Protein AF-A0A913Y4Z5-F1 (afdb_monomer)

Foldseek 3Di:
DDDDDDDDDDDPPPVVVVVVVVVVVVVVVVLVVLCCQFLLVLLVLLLVLLVLLVVLCPDLCVQPPAFCCVLCVPDPDDPPNNPDTLSRLNVVSVVVSCCQPVFDPVPVVCVPPDDPLSVLQQVLLVLLLLLLLLLQLLLVQLQCVVVVHDGDDSVRSVVPDPDDRDRHSSVSLVSLLVSLVSSVVSNPDLVVQAVPFQCVPGDPSFDDDDDPPGTVSSSNVVSVLVSVCSSGPLPPGPDPPTPSSVSSNVSSVVSVSSSSSSNVSSVVVVVVVVVD

Mean predicted aligned error: 12.88 Å

Secondary structure (DSSP, 8-state):
--------S-STTSHHHHHHHHHHHHHHHHHHHHHHHSHHHHHHHHHHHHHHHHHH-S-GGGGTT-BTHHHHTT----HHHHT-BHHHHHHHHHHHHHHHHH-GGGTGGGGGG--HHHHHHHHHHHHHHHHHHHHHHHHHHHHHHHTTPPP--HHHHHHH--------HHHHHHHHHHHHHHHHHH-S-THHHHHH---TTS--S--SS-S---SHHHHHHHHHHHHHHHHS-TTS------HHHHHHHHHHHHHHHHHHHHHHHHHHHHHHHHT-

pLDDT: mean 73.52, std 18.24, range [30.84, 93.81]

Organism: Exaiptasia diaphana (NCBI:txid2652724)

Sequence (276 aa):
MQNLRSLPLSSYFVEKEMCSFLSTNMEHTWDEFYFKRSFLGVIEKYLETVEDMESTILVPSRLMGLEMTELLSKTNGDSYLEGLDMRAFYSYMKAVKTQIALGCSYILENDERNSPFQCKLRESTKQINQIILIAKYITIFAQNIAFQSRTITYKEFENNVRFTQIQTLHGSLKEMLKAVDEMEKAVLFPCLLKDHGTVDDLPKISNSSSPNVDNLHDVFTLLKLLKNEILSSPRDSQIPEDSFHIMLSDLYQALLVYTSLTSNLTKRYKQEVQCV

Structure (mmCIF, N/CA/C/O backbone):
data_AF-A0A913Y4Z5-F1
#
_entry.id   AF-A0A913Y4Z5-F1
#
loop_
_atom_site.group_PDB
_atom_site.id
_atom_site.type_symbol
_atom_site.label_atom_id
_atom_site.label_alt_id
_atom_site.label_comp_id
_atom_site.label_asym_id
_atom_site.label_entity_id
_atom_site.label_seq_id
_atom_site.pdbx_PDB_ins_code
_atom_site.Cartn_x
_atom_site.Cartn_y
_atom_site.Cartn_z
_atom_site.occupancy
_atom_site.B_iso_or_equiv
_atom_site.auth_seq_id
_atom_site.auth_comp_id
_atom_site.auth_asym_id
_atom_site.auth_atom_id
_atom_site.pdbx_PDB_model_num
ATOM 1 N N . MET A 1 1 ? 29.587 -75.744 -4.667 1.00 36.56 1 MET A N 1
ATOM 2 C CA . MET A 1 1 ? 29.742 -75.679 -3.201 1.00 36.56 1 MET A CA 1
ATOM 3 C C . MET A 1 1 ? 29.346 -74.286 -2.732 1.00 36.56 1 MET A C 1
ATOM 5 O O . MET A 1 1 ? 29.878 -73.337 -3.279 1.00 36.56 1 MET A O 1
ATOM 9 N N . GLN A 1 2 ? 28.392 -74.238 -1.790 1.00 36.28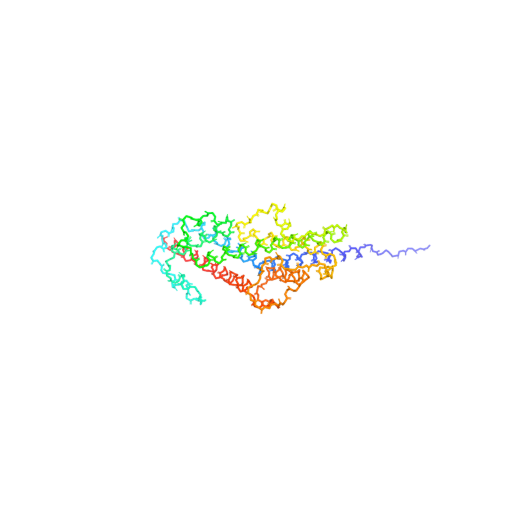 2 GLN A N 1
ATOM 10 C CA . GLN A 1 2 ? 28.149 -73.242 -0.722 1.00 36.28 2 GLN A CA 1
ATOM 11 C C . GLN A 1 2 ? 28.089 -71.746 -1.111 1.00 36.28 2 GLN A C 1
ATOM 13 O O . GLN A 1 2 ? 29.094 -71.151 -1.462 1.00 36.28 2 GLN A O 1
ATOM 18 N N . ASN A 1 3 ? 26.907 -71.135 -1.236 1.00 33.81 3 ASN A N 1
ATOM 19 C CA . ASN A 1 3 ? 25.981 -70.587 -0.218 1.00 33.81 3 ASN A CA 1
ATOM 20 C C . ASN A 1 3 ? 26.448 -69.345 0.577 1.00 33.81 3 ASN A C 1
ATOM 22 O O . ASN A 1 3 ? 27.276 -69.441 1.473 1.00 33.81 3 ASN A O 1
ATOM 26 N N . LEU A 1 4 ? 25.694 -68.262 0.322 1.00 38.84 4 LEU A N 1
ATOM 27 C CA . LEU A 1 4 ? 25.113 -67.281 1.254 1.00 38.84 4 LEU A CA 1
ATOM 28 C C . LEU A 1 4 ? 26.027 -66.249 1.934 1.00 38.84 4 LEU A C 1
ATOM 30 O O . LEU A 1 4 ? 26.720 -66.547 2.900 1.00 38.84 4 LEU A O 1
ATOM 34 N N . ARG A 1 5 ? 25.796 -64.974 1.582 1.00 33.56 5 ARG A N 1
ATOM 35 C CA . ARG A 1 5 ? 25.172 -64.004 2.504 1.00 33.56 5 ARG A CA 1
ATOM 36 C C . ARG A 1 5 ? 24.521 -62.849 1.737 1.00 33.56 5 ARG A C 1
ATOM 38 O O . ARG A 1 5 ? 25.181 -62.036 1.105 1.00 33.56 5 ARG A O 1
ATOM 45 N N . SER A 1 6 ? 23.199 -62.822 1.821 1.00 43.81 6 SER A N 1
ATOM 46 C CA . SER A 1 6 ? 22.306 -61.711 1.512 1.00 43.81 6 SER A CA 1
ATOM 47 C C . SER A 1 6 ? 22.431 -60.599 2.557 1.00 43.81 6 SER A C 1
ATOM 49 O O . SER A 1 6 ? 22.378 -60.886 3.754 1.00 43.81 6 SER A O 1
ATOM 51 N N . LEU A 1 7 ? 22.486 -59.344 2.112 1.00 37.28 7 LEU A N 1
ATOM 52 C CA . LEU A 1 7 ? 22.075 -58.168 2.885 1.00 37.28 7 LEU A CA 1
ATOM 53 C C . LEU A 1 7 ? 21.162 -57.300 1.998 1.00 37.28 7 LEU A C 1
ATOM 55 O O . LEU A 1 7 ? 21.341 -57.300 0.778 1.00 37.28 7 LEU A O 1
ATOM 59 N N . PRO A 1 8 ? 20.142 -56.642 2.573 1.00 34.94 8 PRO A N 1
ATOM 60 C CA . PRO A 1 8 ? 19.002 -56.139 1.820 1.00 34.94 8 PRO A CA 1
ATOM 61 C C . PRO A 1 8 ? 19.279 -54.786 1.152 1.00 34.94 8 PRO A C 1
ATOM 63 O O . PRO A 1 8 ? 19.974 -53.926 1.691 1.00 34.94 8 PRO A O 1
ATOM 66 N N . LEU A 1 9 ? 18.659 -54.606 -0.017 1.00 45.78 9 LEU A N 1
ATOM 67 C CA . LEU A 1 9 ? 18.292 -53.307 -0.581 1.00 45.78 9 LEU A CA 1
ATOM 68 C C . LEU A 1 9 ? 17.556 -52.465 0.474 1.00 45.78 9 LEU A C 1
ATOM 70 O O . LEU A 1 9 ? 16.703 -53.009 1.169 1.00 45.78 9 LEU A O 1
ATOM 74 N N . SER A 1 10 ? 17.830 -51.155 0.497 1.00 37.41 10 SER A N 1
ATOM 75 C CA . SER A 1 10 ? 17.014 -50.066 1.082 1.00 37.41 10 SER A CA 1
ATOM 76 C C . SER A 1 10 ? 17.742 -49.228 2.140 1.00 37.41 10 SER A C 1
ATOM 78 O O . SER A 1 10 ? 17.454 -49.309 3.330 1.00 37.41 10 SER A O 1
ATOM 80 N N . SER A 1 11 ? 18.643 -48.352 1.696 1.00 32.97 11 SER A N 1
ATOM 81 C CA . SER A 1 11 ? 19.017 -47.158 2.480 1.00 32.97 11 SER A CA 1
ATOM 82 C C . SER A 1 11 ? 19.514 -45.978 1.637 1.00 32.97 11 SER A C 1
ATOM 84 O O . SER A 1 11 ? 19.554 -44.861 2.131 1.00 32.97 11 SER A O 1
ATOM 86 N N . TYR A 1 12 ? 19.798 -46.168 0.344 1.00 32.41 12 TYR A N 1
ATOM 87 C CA . TYR A 1 12 ? 20.347 -45.111 -0.520 1.00 32.41 12 TYR A CA 1
ATOM 88 C C . TYR A 1 12 ? 19.318 -44.248 -1.274 1.00 32.41 12 TYR A C 1
ATOM 90 O O . TYR A 1 12 ? 19.705 -43.415 -2.089 1.00 32.41 12 TYR A O 1
ATOM 98 N N . PHE A 1 13 ? 18.018 -44.411 -1.009 1.00 34.66 13 PHE A N 1
ATOM 99 C CA . PHE A 1 13 ? 16.952 -43.653 -1.687 1.00 34.66 13 PHE A CA 1
ATOM 100 C C . PHE A 1 13 ? 16.029 -42.859 -0.749 1.00 34.66 13 PHE A C 1
ATOM 102 O O . PHE A 1 13 ? 14.991 -42.389 -1.194 1.00 34.66 13 PHE A O 1
ATOM 109 N N . VAL A 1 14 ? 16.402 -42.664 0.522 1.00 38.00 14 VAL A N 1
ATOM 110 C CA . VAL A 1 14 ? 15.573 -41.900 1.484 1.00 38.00 14 VAL A CA 1
ATOM 111 C C . VAL A 1 14 ? 16.153 -40.514 1.814 1.00 38.00 14 VAL A C 1
ATOM 113 O O . VAL A 1 14 ? 15.417 -39.616 2.202 1.00 38.00 14 VAL A O 1
ATOM 116 N N . GLU A 1 15 ? 17.441 -40.254 1.569 1.00 34.72 15 GLU A N 1
ATOM 117 C CA . GLU A 1 15 ? 18.036 -38.946 1.909 1.00 34.72 15 GLU A CA 1
ATOM 118 C C . GLU A 1 15 ? 17.752 -37.827 0.895 1.00 34.72 15 GLU A C 1
ATOM 120 O O . GLU A 1 15 ? 17.878 -36.650 1.228 1.00 34.72 15 GLU A O 1
ATOM 125 N N . LYS A 1 16 ? 17.319 -38.149 -0.332 1.00 34.34 16 LYS A N 1
ATOM 126 C CA . LYS A 1 16 ? 17.077 -37.122 -1.361 1.00 34.34 16 LYS A CA 1
ATOM 127 C C . LYS A 1 16 ? 15.707 -36.445 -1.263 1.00 34.34 16 LYS A C 1
ATOM 129 O O . LYS A 1 16 ? 15.576 -35.325 -1.742 1.00 34.34 16 LYS A O 1
ATOM 134 N N . GLU A 1 17 ? 14.728 -37.073 -0.609 1.00 36.19 17 GLU A N 1
ATOM 135 C CA . GLU A 1 17 ? 13.398 -36.479 -0.380 1.00 36.19 17 GLU A CA 1
ATOM 136 C C . GLU A 1 17 ? 13.304 -35.701 0.945 1.00 36.19 17 GLU A C 1
ATOM 138 O O . GLU A 1 17 ? 12.494 -34.782 1.059 1.00 36.19 17 GLU A O 1
ATOM 143 N N . MET A 1 18 ? 14.168 -35.980 1.931 1.00 30.84 18 MET A N 1
ATOM 144 C CA . MET A 1 18 ? 14.179 -35.222 3.194 1.00 30.84 18 MET A CA 1
ATOM 145 C C . MET A 1 18 ? 14.778 -33.815 3.050 1.00 30.84 18 MET A C 1
ATOM 147 O O . MET A 1 18 ? 14.290 -32.883 3.689 1.00 30.84 18 MET A O 1
ATOM 151 N N . CYS A 1 19 ? 15.779 -33.617 2.184 1.00 31.91 19 CYS A N 1
ATOM 152 C CA . CYS A 1 19 ? 16.359 -32.285 1.964 1.00 31.91 19 CYS A CA 1
ATOM 153 C C . CYS A 1 19 ? 15.457 -31.361 1.131 1.00 31.91 19 CYS A C 1
ATOM 155 O O . CYS A 1 19 ? 15.458 -30.154 1.366 1.00 31.91 19 CYS A O 1
ATOM 157 N N . SER A 1 20 ? 14.640 -31.891 0.212 1.00 36.41 20 SER A N 1
ATOM 158 C CA . SER A 1 20 ? 13.664 -31.071 -0.520 1.00 36.41 20 SER A CA 1
ATOM 159 C C . SER A 1 20 ? 12.495 -30.639 0.364 1.00 36.41 20 SER A C 1
ATOM 161 O O . SER A 1 20 ? 12.024 -29.517 0.225 1.00 36.41 20 SER A O 1
ATOM 163 N N . PHE A 1 21 ? 12.068 -31.484 1.313 1.00 32.44 21 PHE A N 1
ATOM 164 C CA . PHE A 1 21 ? 10.944 -31.178 2.206 1.00 32.44 21 PHE A CA 1
ATOM 165 C C . PHE A 1 21 ? 11.290 -30.136 3.281 1.00 32.44 21 PHE A C 1
ATOM 167 O O . PHE A 1 21 ? 10.429 -29.365 3.705 1.00 32.44 21 PHE A O 1
ATOM 174 N N . LEU A 1 22 ? 12.554 -30.086 3.717 1.00 33.03 22 LEU A N 1
ATOM 175 C CA . LEU A 1 22 ? 13.032 -29.062 4.651 1.00 33.03 22 LEU A CA 1
ATOM 176 C C . LEU A 1 22 ? 13.299 -27.718 3.957 1.00 33.03 22 LEU A C 1
ATOM 178 O O . LEU A 1 22 ? 13.041 -26.679 4.560 1.00 33.03 22 LEU A O 1
ATOM 182 N N . SER A 1 23 ? 13.751 -27.726 2.697 1.00 35.38 23 SER A N 1
ATOM 183 C CA . SER A 1 23 ? 14.064 -26.492 1.961 1.00 35.38 23 SER A CA 1
ATOM 184 C C . SER A 1 23 ? 12.808 -25.706 1.576 1.00 35.38 23 SER A C 1
ATOM 186 O O . SER A 1 23 ? 12.753 -24.504 1.815 1.00 35.38 23 SER A O 1
ATOM 188 N N . THR A 1 24 ? 11.762 -26.373 1.072 1.00 34.97 24 THR A N 1
ATOM 189 C CA . THR A 1 24 ? 10.520 -25.692 0.663 1.00 34.97 24 THR A CA 1
ATOM 190 C C . THR A 1 24 ? 9.685 -25.221 1.851 1.00 34.97 24 THR A C 1
ATOM 192 O O . THR A 1 24 ? 9.091 -24.148 1.798 1.00 34.97 24 THR A O 1
ATOM 195 N N . ASN A 1 25 ? 9.647 -25.983 2.953 1.00 36.31 25 ASN A N 1
ATOM 196 C CA . ASN A 1 25 ? 8.927 -25.543 4.151 1.00 36.31 25 ASN A CA 1
ATOM 197 C C . ASN A 1 25 ? 9.614 -24.350 4.817 1.00 36.31 25 ASN A C 1
ATOM 199 O O . ASN A 1 25 ? 8.912 -23.429 5.228 1.00 36.31 25 ASN A O 1
ATOM 203 N N . MET A 1 26 ? 10.953 -24.331 4.893 1.00 31.02 26 MET A N 1
ATOM 204 C CA . MET A 1 26 ? 11.674 -23.169 5.415 1.00 31.02 26 MET A CA 1
ATOM 205 C C . MET A 1 26 ? 11.451 -21.933 4.543 1.00 31.02 26 MET A C 1
ATOM 207 O O . MET A 1 26 ? 11.106 -20.897 5.099 1.00 31.02 26 MET A O 1
ATOM 211 N N . GLU A 1 27 ? 11.580 -22.024 3.215 1.00 39.28 27 GLU A N 1
ATOM 212 C CA . GLU A 1 27 ? 11.332 -20.893 2.299 1.00 39.28 27 GLU A CA 1
ATOM 213 C C . GLU A 1 27 ? 9.930 -20.292 2.488 1.00 39.28 27 GLU A C 1
ATOM 215 O O . GLU A 1 27 ? 9.812 -19.087 2.699 1.00 39.28 27 GLU A O 1
ATOM 220 N N . HIS A 1 28 ? 8.882 -21.120 2.581 1.00 44.38 28 HIS A N 1
ATOM 221 C CA . HIS A 1 28 ? 7.529 -20.635 2.877 1.00 44.38 28 HIS A CA 1
ATOM 222 C C . HIS A 1 28 ? 7.392 -19.992 4.267 1.00 44.38 28 HIS A C 1
ATOM 224 O O . HIS A 1 28 ? 6.631 -19.037 4.421 1.00 44.38 28 HIS A O 1
ATOM 230 N N . THR A 1 29 ? 8.129 -20.468 5.281 1.00 42.50 29 THR A N 1
ATOM 231 C CA . THR A 1 29 ? 8.086 -19.851 6.620 1.00 42.50 29 THR A CA 1
ATOM 232 C C . THR A 1 29 ? 8.809 -18.507 6.649 1.00 42.50 29 THR A C 1
ATOM 234 O O . THR A 1 29 ? 8.375 -17.600 7.358 1.00 42.50 29 THR A O 1
ATOM 237 N N . TRP A 1 30 ? 9.899 -18.369 5.888 1.00 43.78 30 TRP A N 1
ATOM 238 C CA . TRP A 1 30 ? 10.620 -17.108 5.740 1.00 43.78 30 TRP A CA 1
ATOM 239 C C . TRP A 1 30 ? 9.779 -16.096 4.969 1.00 43.78 30 TRP A C 1
ATOM 241 O O . TRP A 1 30 ? 9.586 -14.994 5.474 1.00 43.78 30 TRP A O 1
ATOM 251 N N . ASP A 1 31 ? 9.194 -16.478 3.834 1.00 50.38 31 ASP A N 1
ATOM 252 C CA . ASP A 1 31 ? 8.314 -15.605 3.052 1.00 50.38 31 ASP A CA 1
ATOM 253 C C . ASP A 1 31 ? 7.113 -15.130 3.876 1.00 50.38 31 ASP A C 1
ATOM 255 O O . ASP A 1 31 ? 6.805 -13.941 3.884 1.00 50.38 31 ASP A O 1
ATOM 259 N N . GLU A 1 32 ? 6.482 -16.010 4.663 1.00 54.47 32 GLU A N 1
ATOM 260 C CA . GLU A 1 32 ? 5.378 -15.625 5.548 1.00 54.47 32 GLU A CA 1
ATOM 261 C C . GLU A 1 32 ? 5.840 -14.718 6.708 1.00 54.47 32 GLU A C 1
ATOM 263 O O . GLU A 1 32 ? 5.132 -13.791 7.110 1.00 54.47 32 GLU A O 1
ATOM 268 N N . PHE A 1 33 ? 7.039 -14.947 7.255 1.00 52.34 33 PHE A N 1
ATOM 269 C CA . PHE A 1 33 ? 7.604 -14.145 8.344 1.00 52.34 33 PHE A CA 1
ATOM 270 C C . PHE A 1 33 ? 8.039 -12.745 7.887 1.00 52.34 33 PHE A C 1
ATOM 272 O O . PHE A 1 33 ? 7.760 -11.759 8.576 1.00 52.34 33 PHE A O 1
ATOM 279 N N . TYR A 1 34 ? 8.689 -12.645 6.725 1.00 56.56 34 TYR A N 1
ATOM 280 C CA . TYR A 1 34 ? 9.063 -11.373 6.109 1.00 56.56 34 TYR A CA 1
ATOM 281 C C . TYR A 1 34 ? 7.821 -10.626 5.631 1.00 56.56 34 TYR A C 1
ATOM 283 O O . TYR A 1 34 ? 7.681 -9.442 5.928 1.00 56.56 34 TYR A O 1
ATOM 291 N N . PHE A 1 35 ? 6.849 -11.322 5.036 1.00 60.53 35 PHE A N 1
ATOM 292 C CA . PHE A 1 35 ? 5.579 -10.722 4.643 1.00 60.53 35 PHE A CA 1
ATOM 293 C C . PHE A 1 35 ? 4.825 -10.131 5.840 1.00 60.53 35 PHE A C 1
ATOM 295 O O . PHE A 1 35 ? 4.372 -8.994 5.755 1.00 60.53 35 PHE A O 1
ATOM 302 N N . LYS A 1 36 ? 4.785 -10.806 6.999 1.00 65.06 36 LYS A N 1
ATOM 303 C CA . LYS A 1 36 ? 4.168 -10.273 8.235 1.00 65.06 36 LYS A CA 1
ATOM 304 C C . LYS A 1 36 ? 4.811 -8.984 8.759 1.00 65.06 36 LYS A C 1
ATOM 306 O O . LYS A 1 36 ? 4.166 -8.254 9.509 1.00 65.06 36 LYS A O 1
ATOM 311 N N . ARG A 1 37 ? 6.071 -8.720 8.408 1.00 70.81 37 ARG A N 1
ATOM 312 C CA . ARG A 1 37 ? 6.814 -7.502 8.782 1.00 70.81 37 ARG A CA 1
ATOM 313 C C . ARG A 1 37 ? 6.925 -6.486 7.645 1.00 70.81 37 ARG A C 1
ATOM 315 O O . ARG A 1 37 ? 7.351 -5.362 7.892 1.00 70.81 37 ARG A O 1
ATOM 322 N N . SER A 1 38 ? 6.544 -6.878 6.434 1.00 83.06 38 SER A N 1
ATOM 323 C CA . SER A 1 38 ? 6.465 -6.006 5.268 1.00 83.06 38 SER A CA 1
ATOM 324 C C . SER A 1 38 ? 5.385 -4.944 5.456 1.00 83.06 38 SER A C 1
ATOM 326 O O . SER A 1 38 ? 4.459 -5.098 6.263 1.00 83.06 38 SER A O 1
ATOM 328 N N . PHE A 1 39 ? 5.451 -3.875 4.666 1.00 86.38 39 PHE A N 1
ATOM 329 C CA . PHE A 1 39 ? 4.421 -2.845 4.726 1.00 86.38 39 PHE A CA 1
ATOM 330 C C . PHE A 1 39 ? 3.037 -3.384 4.329 1.00 86.38 39 PHE A C 1
ATOM 332 O O . PHE A 1 39 ? 2.031 -3.044 4.955 1.00 86.38 39 PHE A O 1
ATOM 339 N N . LEU A 1 40 ? 2.984 -4.300 3.355 1.00 86.75 40 LEU A N 1
ATOM 340 C CA . LEU A 1 40 ? 1.745 -4.988 2.989 1.00 86.75 40 LEU A CA 1
ATOM 341 C C . LEU A 1 40 ? 1.185 -5.817 4.145 1.00 86.75 40 LEU A C 1
ATOM 343 O O . LEU A 1 40 ? -0.008 -5.726 4.420 1.00 86.75 40 LEU A O 1
ATOM 347 N N . GLY A 1 41 ? 2.033 -6.557 4.861 1.00 86.38 41 GLY A N 1
ATOM 348 C CA . GLY A 1 41 ? 1.601 -7.338 6.020 1.00 86.38 41 GLY A CA 1
ATOM 349 C C . GLY A 1 41 ? 1.055 -6.468 7.148 1.00 86.38 41 GLY A C 1
ATOM 350 O O . GLY A 1 41 ? 0.056 -6.826 7.769 1.00 86.38 41 GLY A O 1
ATOM 351 N N . VAL A 1 42 ? 1.647 -5.292 7.383 1.00 89.88 42 VAL A N 1
ATOM 352 C CA . VAL A 1 42 ? 1.119 -4.322 8.357 1.00 89.88 42 VAL A CA 1
ATOM 353 C C . VAL A 1 42 ? -0.245 -3.783 7.928 1.00 89.88 42 VAL A C 1
ATOM 355 O O . VAL A 1 42 ? -1.146 -3.686 8.762 1.00 89.88 42 VAL A O 1
ATOM 358 N N . ILE A 1 43 ? -0.430 -3.478 6.640 1.00 90.31 43 ILE A N 1
ATOM 359 C CA . ILE A 1 43 ? -1.730 -3.061 6.100 1.00 90.31 43 ILE A CA 1
ATOM 360 C C . ILE A 1 43 ? -2.769 -4.174 6.266 1.00 90.31 43 ILE A C 1
ATOM 362 O O . ILE A 1 43 ? -3.858 -3.913 6.772 1.00 90.31 43 ILE A O 1
ATOM 366 N N . GLU A 1 44 ? -2.453 -5.408 5.878 1.00 90.75 44 GLU A N 1
ATOM 367 C CA . GLU A 1 44 ? -3.382 -6.537 5.988 1.00 90.75 44 GLU A CA 1
ATOM 368 C C . GLU A 1 44 ? -3.742 -6.816 7.454 1.00 90.75 44 GLU A C 1
ATOM 370 O O . GLU A 1 44 ? -4.923 -6.927 7.789 1.00 90.75 44 GLU A O 1
ATOM 375 N N . LYS A 1 45 ? -2.758 -6.785 8.363 1.00 91.50 45 LYS A N 1
ATOM 376 C CA . LYS A 1 45 ? -2.991 -6.928 9.807 1.00 91.50 45 LYS A CA 1
ATOM 377 C C . LYS A 1 45 ? -3.887 -5.828 10.366 1.00 91.50 45 LYS A C 1
ATOM 379 O O . LYS A 1 45 ? -4.747 -6.109 11.207 1.00 91.50 45 LYS A O 1
ATOM 384 N N . TYR A 1 46 ? -3.691 -4.590 9.923 1.00 93.31 46 TYR A N 1
ATOM 385 C CA . TYR A 1 46 ? -4.554 -3.475 10.287 1.00 93.31 46 TYR A CA 1
ATOM 386 C C . TYR A 1 46 ? -5.996 -3.714 9.820 1.00 93.31 46 TYR A C 1
ATOM 388 O O . TYR A 1 46 ? -6.919 -3.624 10.631 1.00 93.31 46 TYR A O 1
ATOM 396 N N . LEU A 1 47 ? -6.194 -4.078 8.546 1.00 92.69 47 LEU A N 1
ATOM 397 C CA . LEU A 1 47 ? -7.520 -4.333 7.974 1.00 92.69 47 LEU A CA 1
ATOM 398 C C . LEU A 1 47 ? -8.256 -5.449 8.729 1.00 92.69 47 LEU A C 1
ATOM 400 O O . LEU A 1 47 ? -9.411 -5.261 9.110 1.00 92.69 47 LEU A O 1
ATOM 404 N N . GLU A 1 48 ? -7.574 -6.563 9.013 1.00 93.81 48 GLU A N 1
ATOM 405 C CA . GLU A 1 48 ? -8.109 -7.663 9.827 1.00 93.81 48 GLU A CA 1
ATOM 406 C C . GLU A 1 48 ? -8.518 -7.200 11.230 1.00 93.81 48 GLU A C 1
ATOM 408 O O . GLU A 1 48 ? -9.566 -7.582 11.743 1.00 93.81 48 GLU A O 1
ATOM 413 N N . THR A 1 49 ? -7.688 -6.371 11.866 1.00 93.62 49 THR A N 1
ATOM 414 C CA . THR A 1 49 ? -7.921 -5.913 13.242 1.00 93.62 49 THR A CA 1
ATOM 415 C C . THR A 1 49 ? -9.115 -4.961 13.320 1.00 93.62 49 THR A C 1
ATOM 417 O O . THR A 1 49 ? -9.892 -5.025 14.271 1.00 93.62 49 THR A O 1
ATOM 420 N N . VAL A 1 50 ? -9.302 -4.098 12.318 1.00 92.00 50 VAL A N 1
ATOM 421 C CA . VAL A 1 50 ? -10.486 -3.230 12.240 1.00 92.00 50 VAL A CA 1
ATOM 422 C C . VAL A 1 50 ? -11.742 -4.036 11.887 1.00 92.00 50 VAL A C 1
ATOM 424 O O . VAL A 1 50 ? -12.815 -3.728 12.393 1.00 92.00 50 VAL A O 1
ATOM 427 N N . GLU A 1 51 ? -11.640 -5.094 11.080 1.00 93.19 51 GLU A N 1
ATOM 428 C CA . GLU A 1 51 ? -12.754 -6.030 10.843 1.00 93.19 51 GLU A CA 1
ATOM 429 C C . GLU A 1 51 ? -13.179 -6.773 12.128 1.00 93.19 51 GLU A C 1
ATOM 431 O O . GLU A 1 51 ? -14.370 -6.839 12.440 1.00 93.19 51 GLU A O 1
ATOM 436 N N . ASP A 1 52 ? -12.228 -7.264 12.933 1.00 93.50 52 ASP A N 1
ATOM 437 C CA . ASP A 1 52 ? -12.520 -7.860 14.252 1.00 93.50 52 ASP A CA 1
ATOM 438 C C . ASP A 1 52 ? -13.179 -6.844 15.199 1.00 93.50 52 ASP A C 1
ATOM 440 O O . ASP A 1 52 ? -14.135 -7.159 15.913 1.00 93.50 52 ASP A O 1
ATOM 444 N N . MET A 1 53 ? -12.724 -5.590 15.162 1.00 93.38 53 MET A N 1
ATOM 445 C CA . MET A 1 53 ? -13.348 -4.502 15.911 1.00 93.38 53 M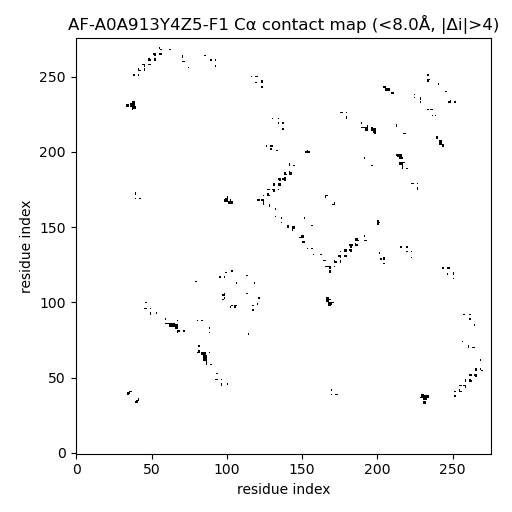ET A CA 1
ATOM 446 C C . MET A 1 53 ? -14.793 -4.259 15.457 1.00 93.38 53 MET A C 1
ATOM 448 O O . MET A 1 53 ? -15.683 -4.160 16.299 1.00 93.38 53 MET A O 1
ATOM 452 N N . GLU A 1 54 ? -15.050 -4.157 14.152 1.00 90.06 54 GLU A N 1
ATOM 453 C CA . GLU A 1 54 ? -16.396 -3.922 13.612 1.00 90.06 54 GLU A CA 1
ATOM 454 C C . GLU A 1 54 ? -17.364 -5.062 13.939 1.00 90.06 54 GLU A C 1
ATOM 456 O O . GLU A 1 54 ? -18.505 -4.801 14.317 1.00 90.06 54 GLU A O 1
ATOM 461 N N . SER A 1 55 ? -16.903 -6.310 13.852 1.00 91.62 55 SER A N 1
ATOM 462 C CA . SER A 1 55 ? -17.707 -7.488 14.193 1.00 91.62 55 SER A CA 1
ATOM 463 C C . SER A 1 55 ? -17.930 -7.654 15.703 1.00 91.62 55 SER A C 1
ATOM 465 O O . SER A 1 55 ? -18.957 -8.192 16.116 1.00 91.62 55 SER A O 1
ATOM 467 N N . THR A 1 56 ? -17.014 -7.158 16.541 1.00 90.44 56 THR A N 1
ATOM 468 C CA . THR A 1 56 ? -17.150 -7.182 18.006 1.00 90.44 56 THR A CA 1
ATOM 469 C C . THR A 1 56 ? -18.043 -6.050 18.527 1.00 90.44 56 THR A C 1
ATOM 471 O O . THR A 1 56 ? -18.872 -6.264 19.415 1.00 90.44 56 THR A O 1
ATOM 474 N N . ILE A 1 57 ? -17.845 -4.821 18.045 1.00 88.94 57 ILE A N 1
ATOM 475 C CA . ILE A 1 57 ? -18.476 -3.616 18.598 1.00 88.94 57 ILE A CA 1
ATOM 476 C C . ILE A 1 57 ? -19.844 -3.413 17.942 1.00 88.94 57 ILE A C 1
ATOM 478 O O . ILE A 1 57 ? -20.026 -2.587 17.050 1.00 88.94 57 ILE A O 1
ATOM 482 N N . LEU A 1 58 ? -20.831 -4.173 18.422 1.00 86.94 58 LEU A N 1
ATOM 483 C CA . LEU A 1 58 ? -22.202 -4.149 17.899 1.00 86.94 58 LEU A CA 1
ATOM 484 C C . LEU A 1 58 ? -22.964 -2.868 18.266 1.00 86.94 58 LEU A C 1
ATOM 486 O O . LEU A 1 58 ? -23.873 -2.451 17.550 1.00 86.94 58 LEU A O 1
ATOM 490 N N . VAL A 1 59 ? -22.602 -2.234 19.387 1.00 86.62 59 VAL A N 1
ATOM 491 C CA . VAL A 1 59 ? -23.255 -1.014 19.889 1.00 86.62 59 VAL A CA 1
ATOM 492 C C . VAL A 1 59 ? -22.209 0.082 20.147 1.00 86.62 59 VAL A C 1
ATOM 494 O O . VAL A 1 59 ? -21.802 0.280 21.295 1.00 86.62 59 VAL A O 1
ATOM 497 N N . PRO A 1 60 ? -21.779 0.831 19.108 1.00 83.69 60 PRO A N 1
ATOM 498 C CA . PRO A 1 60 ? -20.750 1.871 19.238 1.00 83.69 60 PRO A CA 1
ATOM 499 C C . PRO A 1 60 ? -21.126 3.035 20.165 1.00 83.69 60 PRO A C 1
ATOM 501 O O . PRO A 1 60 ? -20.250 3.754 20.634 1.00 83.69 60 PRO A O 1
ATOM 504 N N . SER A 1 61 ? -22.415 3.248 20.458 1.00 85.00 61 SER A N 1
ATOM 505 C CA . SER A 1 61 ? -22.862 4.298 21.388 1.00 85.00 61 SER A CA 1
ATOM 506 C C . SER A 1 61 ? -22.414 4.062 22.831 1.00 85.00 61 SER A C 1
ATOM 508 O O . SER A 1 61 ? -22.305 5.020 23.587 1.00 85.00 61 SER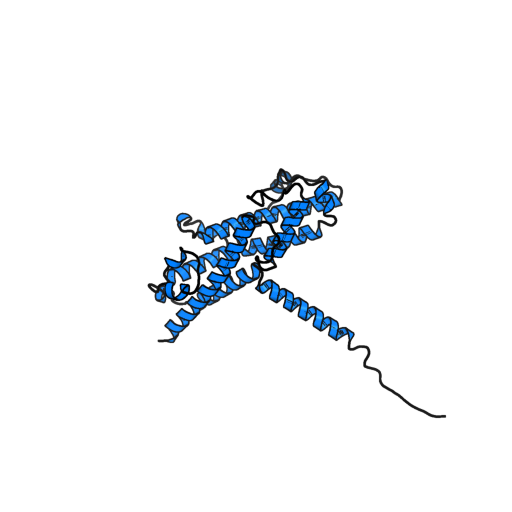 A O 1
ATOM 510 N N . ARG A 1 62 ? -22.090 2.818 23.209 1.00 83.44 62 ARG A N 1
ATOM 511 C CA . ARG A 1 62 ? -21.521 2.492 24.528 1.00 83.44 62 ARG A CA 1
ATOM 512 C C . ARG A 1 62 ? -20.116 3.063 24.736 1.00 83.44 62 ARG A C 1
ATOM 514 O O . ARG A 1 62 ? -19.667 3.137 25.867 1.00 83.44 62 ARG A O 1
ATOM 521 N N . LEU A 1 63 ? -19.446 3.469 23.657 1.00 81.62 63 LEU A N 1
ATOM 522 C CA . LEU A 1 63 ? -18.123 4.096 23.688 1.00 81.62 63 LEU A CA 1
ATOM 523 C C . LEU A 1 63 ? -18.187 5.628 23.796 1.00 81.62 63 LEU A C 1
ATOM 525 O O . LEU A 1 63 ? -17.153 6.290 23.811 1.00 81.62 63 LEU A O 1
ATOM 529 N N . MET A 1 64 ? -19.388 6.210 23.796 1.00 81.94 64 MET A N 1
ATOM 530 C CA . MET A 1 64 ? -19.571 7.658 23.826 1.00 81.94 64 MET A CA 1
ATOM 531 C C . MET A 1 64 ? -19.155 8.231 25.183 1.00 81.94 64 MET A C 1
ATOM 533 O O . MET A 1 64 ? -19.560 7.712 26.220 1.00 81.94 64 MET A O 1
ATOM 537 N N . GLY A 1 65 ? -18.379 9.317 25.167 1.00 73.00 65 GLY A N 1
ATOM 538 C CA . GLY A 1 65 ? -17.926 9.987 26.391 1.00 73.00 65 GLY A CA 1
ATOM 539 C C . GLY A 1 65 ? -16.816 9.259 27.156 1.00 73.00 65 GLY A C 1
ATOM 540 O O . GLY A 1 65 ? -16.415 9.739 28.212 1.00 73.00 65 GLY A O 1
ATOM 541 N N . LEU A 1 66 ? -16.303 8.136 26.636 1.00 79.38 66 LEU A N 1
ATOM 542 C CA . LEU A 1 66 ? -15.074 7.519 27.132 1.00 79.38 66 LEU A CA 1
ATOM 543 C C . LEU A 1 66 ? -13.875 8.185 26.455 1.00 79.38 66 LEU A C 1
ATOM 545 O O . LEU A 1 66 ? -13.787 8.220 25.223 1.00 79.38 66 LEU A O 1
ATOM 549 N N . GLU A 1 67 ? -12.959 8.715 27.257 1.00 77.19 67 GLU A N 1
ATOM 550 C CA . GLU A 1 67 ? -11.764 9.383 26.752 1.00 77.19 67 GLU A CA 1
ATOM 551 C C . GLU A 1 67 ? -10.734 8.384 26.213 1.00 77.19 67 GLU A C 1
ATOM 553 O O . GLU A 1 67 ? -10.530 7.297 26.756 1.00 77.19 67 GLU A O 1
ATOM 558 N N . MET A 1 68 ? -10.022 8.779 25.157 1.00 74.75 68 MET A N 1
ATOM 559 C CA . MET A 1 68 ? -8.928 7.986 24.586 1.00 74.75 68 MET A CA 1
ATOM 560 C C . MET A 1 68 ? -7.667 7.958 25.464 1.00 74.75 68 MET A C 1
ATOM 562 O O . MET A 1 68 ? -6.783 7.135 25.227 1.00 74.75 68 MET A O 1
ATOM 566 N N . THR A 1 69 ? -7.574 8.808 26.491 1.00 68.31 69 THR A N 1
ATOM 567 C CA . THR A 1 69 ? -6.415 8.940 27.393 1.00 68.31 69 THR A CA 1
ATOM 568 C C . THR A 1 69 ? -6.037 7.620 28.078 1.00 68.31 69 THR A C 1
ATOM 570 O O . THR A 1 69 ? -4.851 7.318 28.225 1.00 68.31 69 THR A O 1
ATOM 573 N N . GLU A 1 70 ? -7.018 6.767 28.392 1.00 64.94 70 GLU A N 1
ATOM 574 C CA . GLU A 1 70 ? -6.785 5.420 28.935 1.00 64.94 70 GLU A CA 1
ATOM 575 C C . GLU A 1 70 ? -6.044 4.502 27.943 1.00 64.94 70 GLU A C 1
ATOM 577 O O . GLU A 1 70 ? -5.173 3.721 28.336 1.00 64.94 70 GLU A O 1
ATOM 582 N N . LEU A 1 71 ? -6.349 4.623 26.645 1.00 66.56 71 LEU A N 1
ATOM 583 C CA . LEU A 1 71 ? -5.770 3.814 25.565 1.00 66.56 71 LEU A CA 1
ATOM 584 C C . LEU A 1 71 ? -4.442 4.386 25.040 1.00 66.56 71 LEU A C 1
ATOM 586 O O . LEU A 1 71 ? -3.589 3.621 24.586 1.00 66.56 71 LEU A O 1
ATOM 590 N N . LEU A 1 72 ? -4.262 5.708 25.124 1.00 64.75 72 LEU A N 1
ATOM 591 C CA . LEU A 1 72 ? -3.102 6.454 24.618 1.00 64.75 72 LEU A CA 1
ATOM 592 C C . LEU A 1 72 ? -1.919 6.516 25.597 1.00 64.75 72 LEU A C 1
ATOM 594 O O . LEU A 1 72 ? -0.828 6.914 25.194 1.00 64.75 72 LEU A O 1
ATOM 598 N N . SER A 1 73 ? -2.086 6.080 26.853 1.00 54.59 73 SER A N 1
ATOM 599 C CA . SER A 1 73 ? -1.096 6.190 27.949 1.00 54.59 73 SER A CA 1
ATOM 600 C C . SER A 1 73 ? 0.291 5.552 27.698 1.00 54.59 73 SER A C 1
ATOM 602 O O . SER A 1 73 ? 1.169 5.614 28.559 1.00 54.59 73 SER A O 1
ATOM 604 N N . LYS A 1 74 ? 0.527 4.953 26.522 1.00 51.81 74 LYS A N 1
ATOM 605 C CA . LYS A 1 74 ? 1.804 4.347 26.103 1.00 51.81 74 LYS A CA 1
ATOM 606 C C . LYS A 1 74 ? 2.327 4.810 24.740 1.00 51.81 74 LYS A C 1
ATOM 608 O O . LYS A 1 74 ? 3.361 4.308 24.302 1.00 51.81 74 LYS A O 1
ATOM 613 N N . THR A 1 75 ? 1.648 5.721 24.053 1.00 50.00 75 THR A N 1
ATOM 614 C CA . THR A 1 75 ? 1.991 6.105 22.678 1.00 50.00 75 THR A CA 1
ATOM 615 C C . THR A 1 75 ? 2.307 7.590 22.607 1.00 50.00 75 THR A C 1
ATOM 617 O O . THR A 1 75 ? 1.407 8.418 22.645 1.00 50.00 75 THR A O 1
ATOM 620 N N . ASN A 1 76 ? 3.591 7.926 22.457 1.00 50.75 76 ASN A N 1
ATOM 621 C CA . ASN A 1 76 ? 3.986 9.224 21.916 1.00 50.75 76 ASN A CA 1
ATOM 622 C C . ASN A 1 76 ? 3.487 9.272 20.465 1.00 50.75 76 ASN A C 1
ATOM 624 O O . ASN A 1 76 ? 4.121 8.660 19.606 1.00 50.75 76 ASN A O 1
ATOM 628 N N . GLY A 1 77 ? 2.368 9.930 20.161 1.00 54.75 77 GLY A N 1
ATOM 629 C CA . GLY A 1 77 ? 2.012 10.103 18.755 1.00 54.75 77 GLY A CA 1
ATOM 630 C C . GLY A 1 77 ? 0.573 10.485 18.452 1.00 54.75 77 GLY A C 1
ATOM 631 O O . GLY A 1 77 ? -0.357 9.776 18.817 1.00 54.75 77 GLY A O 1
ATOM 632 N N . ASP A 1 78 ? 0.481 11.538 17.638 1.00 54.94 78 ASP A N 1
ATOM 633 C CA . ASP A 1 78 ? -0.681 12.046 16.906 1.00 54.94 78 ASP A CA 1
ATOM 634 C C . ASP A 1 78 ? -1.681 12.854 17.755 1.00 54.94 78 ASP A C 1
ATOM 636 O O . ASP A 1 78 ? -2.681 12.341 18.253 1.00 54.94 78 ASP A O 1
ATOM 640 N N . SER A 1 79 ? -1.425 14.167 17.871 1.00 62.09 79 SER A N 1
ATOM 641 C CA . SER A 1 79 ? -2.271 15.140 18.591 1.00 62.09 79 SER A CA 1
ATOM 642 C C . SER A 1 79 ? -3.723 15.172 18.103 1.00 62.09 79 SER A C 1
ATOM 644 O O . SER A 1 79 ? -4.615 15.618 18.820 1.00 62.09 79 SER A O 1
ATOM 646 N N . TYR A 1 80 ? -3.980 14.673 16.891 1.00 68.19 80 TYR A N 1
ATOM 647 C CA . TYR A 1 80 ? -5.326 14.500 16.362 1.00 68.19 80 TYR A CA 1
ATOM 648 C C . TYR A 1 80 ? -6.129 13.438 17.133 1.00 68.19 80 TYR A C 1
ATOM 650 O O . TYR A 1 80 ? -7.333 13.598 17.311 1.00 68.19 80 TYR A O 1
ATOM 658 N N . LEU A 1 81 ? -5.481 12.372 17.618 1.00 71.44 81 LEU A N 1
ATOM 659 C CA . LEU A 1 81 ? -6.145 11.291 18.354 1.00 71.44 81 LEU A CA 1
ATOM 660 C C . LEU A 1 81 ? -6.488 11.668 19.797 1.00 71.44 81 LEU A C 1
ATOM 662 O O . LEU A 1 81 ? -7.469 11.162 20.336 1.00 71.44 81 LEU A O 1
ATOM 666 N N . GLU A 1 82 ? -5.703 12.556 20.410 1.00 68.88 82 GLU A N 1
ATOM 667 C CA . GLU A 1 82 ? -5.901 13.016 21.792 1.00 68.88 82 GLU A CA 1
ATOM 668 C C . GLU A 1 82 ? -7.224 13.780 21.972 1.00 68.88 82 GLU A C 1
ATOM 670 O O . GLU A 1 82 ? -7.785 13.792 23.064 1.00 68.88 82 GLU A O 1
ATOM 675 N N . GLY A 1 83 ? -7.751 14.377 20.898 1.00 70.81 83 GLY A N 1
ATOM 676 C CA . GLY A 1 83 ? -9.023 15.104 20.904 1.00 70.81 83 GLY A CA 1
ATOM 677 C C . GLY A 1 83 ? -10.268 14.254 20.626 1.00 70.81 83 GLY A C 1
ATOM 678 O O . GLY A 1 83 ? -11.367 14.808 20.569 1.00 70.81 83 GLY A O 1
ATOM 679 N N . LEU A 1 84 ? -10.128 12.942 20.407 1.00 78.56 84 LEU A N 1
ATOM 680 C CA . LEU A 1 84 ? -11.242 12.057 20.050 1.00 78.56 84 LEU A CA 1
ATOM 681 C C . LEU A 1 84 ? -11.754 11.271 21.264 1.00 78.56 84 LEU A C 1
ATOM 683 O O . LEU A 1 84 ? -10.977 10.806 22.095 1.00 78.56 84 LEU A O 1
ATOM 687 N N . ASP A 1 85 ? -13.071 11.053 21.328 1.00 84.00 85 ASP A N 1
ATOM 688 C CA . ASP A 1 85 ? -13.649 10.028 22.203 1.00 84.00 85 ASP A CA 1
ATOM 689 C C . ASP A 1 85 ? -13.533 8.632 21.557 1.00 84.00 85 ASP A C 1
ATOM 691 O O . ASP A 1 85 ? -13.273 8.492 20.355 1.00 84.00 85 ASP A O 1
ATOM 695 N N . MET A 1 86 ? -13.723 7.568 22.341 1.00 84.31 86 MET A N 1
ATOM 696 C CA . MET A 1 86 ? -13.580 6.192 21.844 1.00 84.31 86 MET A CA 1
ATOM 697 C C . MET A 1 86 ? -14.538 5.862 20.681 1.00 84.31 86 MET A C 1
ATOM 699 O O . MET A 1 86 ? -14.208 5.048 19.813 1.00 84.31 86 MET A O 1
ATOM 703 N N . ARG A 1 87 ? -15.716 6.501 20.610 1.00 85.00 87 ARG A N 1
ATOM 704 C CA . ARG A 1 87 ? -16.675 6.327 19.504 1.00 85.00 87 ARG A CA 1
ATOM 705 C C . ARG A 1 87 ? -16.203 7.020 18.221 1.00 85.00 87 ARG A C 1
ATOM 707 O O . ARG A 1 87 ? -16.351 6.466 17.125 1.00 85.00 87 ARG A O 1
ATOM 714 N N . ALA A 1 88 ? -15.670 8.228 18.336 1.00 84.50 88 ALA A N 1
ATOM 715 C CA . ALA A 1 88 ? -15.085 8.977 17.238 1.00 84.50 88 ALA A CA 1
ATOM 716 C C . ALA A 1 88 ? -13.841 8.254 16.720 1.00 84.50 88 ALA A C 1
ATOM 718 O O . ALA A 1 88 ? -13.701 8.095 15.510 1.00 84.50 88 ALA A O 1
ATOM 719 N N . PHE A 1 89 ? -13.020 7.698 17.615 1.00 87.50 89 PHE A N 1
ATOM 720 C CA . PHE A 1 89 ? -11.899 6.836 17.254 1.00 87.50 89 PHE A CA 1
ATOM 721 C C . PHE A 1 89 ? -12.347 5.565 16.509 1.00 87.50 89 PHE A C 1
ATOM 723 O O . PHE A 1 89 ? -11.813 5.271 15.441 1.00 87.50 89 PHE A O 1
ATOM 730 N N . TYR A 1 90 ? -13.376 4.852 16.991 1.00 87.44 90 TYR A N 1
ATOM 731 C CA . TYR A 1 90 ? -13.972 3.710 16.273 1.00 87.44 90 TYR A CA 1
ATOM 732 C C . TYR A 1 90 ? -14.405 4.095 14.848 1.00 87.44 90 TYR A C 1
ATOM 734 O O . TYR A 1 90 ? -14.076 3.416 13.872 1.00 87.44 90 TYR A O 1
ATOM 742 N N . SER A 1 91 ? -15.116 5.219 14.722 1.00 86.56 91 SER A N 1
ATOM 743 C CA . SER A 1 91 ? -15.608 5.720 13.433 1.00 86.56 91 SER A CA 1
ATOM 744 C C . SER A 1 91 ? -14.453 6.108 12.505 1.00 86.56 91 SER A C 1
ATOM 746 O O . SER A 1 91 ? -14.497 5.834 11.306 1.00 86.56 91 SER A O 1
ATOM 748 N N . TYR A 1 92 ? -13.397 6.694 13.069 1.00 86.88 92 TYR A N 1
ATOM 749 C CA . TYR A 1 92 ? -12.179 7.062 12.364 1.00 86.88 92 TYR A CA 1
ATOM 750 C C . TYR A 1 92 ? -11.420 5.831 11.844 1.00 86.88 92 TYR A C 1
ATOM 752 O O . TYR A 1 92 ? -11.087 5.783 10.661 1.00 86.88 92 TYR A O 1
ATOM 760 N N . MET A 1 93 ? -11.230 4.788 12.661 1.00 89.94 93 MET A N 1
ATOM 761 C CA . MET A 1 93 ? -10.600 3.532 12.221 1.00 89.94 93 MET A CA 1
ATOM 762 C C . MET A 1 93 ? -11.381 2.863 11.085 1.00 89.94 93 MET A C 1
ATOM 764 O O . MET A 1 93 ? -10.790 2.418 10.101 1.00 89.94 93 MET A O 1
ATOM 768 N N . LYS A 1 94 ? -12.715 2.862 11.159 1.00 88.44 94 LYS A N 1
ATOM 769 C CA . LYS A 1 94 ? -13.568 2.362 10.073 1.00 88.44 94 LYS A CA 1
ATOM 770 C C . LYS A 1 94 ? -13.396 3.167 8.778 1.00 88.44 94 LYS A C 1
ATOM 772 O O . LYS A 1 94 ? -13.318 2.589 7.689 1.00 88.44 94 LYS A O 1
ATOM 777 N N . ALA A 1 95 ? -13.307 4.493 8.879 1.00 85.62 95 ALA A N 1
ATOM 778 C CA . ALA A 1 95 ? -13.073 5.360 7.727 1.00 85.62 95 ALA A CA 1
ATOM 779 C C . ALA A 1 95 ? -11.695 5.107 7.091 1.00 85.62 95 ALA A C 1
ATOM 781 O O . ALA A 1 95 ? -11.592 4.992 5.870 1.00 85.62 95 ALA A O 1
ATOM 782 N N . VAL A 1 96 ? -10.649 4.952 7.907 1.00 88.31 96 VAL A N 1
ATOM 783 C CA . VAL A 1 96 ? -9.290 4.640 7.441 1.00 88.31 96 VAL A CA 1
ATOM 784 C C . VAL A 1 96 ? -9.235 3.271 6.753 1.00 88.31 96 VAL A C 1
ATOM 786 O O . VAL A 1 96 ? -8.726 3.179 5.636 1.00 88.31 96 VAL A O 1
ATOM 789 N N . LYS A 1 97 ? -9.825 2.220 7.341 1.00 89.69 97 LYS A N 1
ATOM 790 C CA . LYS A 1 97 ? -9.975 0.905 6.685 1.00 89.69 97 LYS A CA 1
ATOM 791 C C . LYS A 1 97 ? -10.662 1.028 5.327 1.00 89.69 97 LYS A C 1
ATOM 793 O O . LYS A 1 97 ? -10.165 0.490 4.340 1.00 89.69 97 LYS A O 1
ATOM 798 N N . THR A 1 98 ? -11.775 1.761 5.266 1.00 85.69 98 THR A N 1
ATOM 799 C CA . THR A 1 98 ? -12.524 1.992 4.020 1.00 85.69 98 THR A CA 1
ATOM 800 C C . THR A 1 98 ? -11.643 2.662 2.965 1.00 85.69 98 THR A C 1
ATOM 802 O O . THR A 1 98 ? -11.595 2.202 1.827 1.00 85.69 98 THR A O 1
ATOM 805 N N . GLN A 1 99 ? -10.883 3.694 3.339 1.00 85.31 99 GLN A N 1
ATOM 806 C CA . GLN A 1 99 ? -9.977 4.387 2.423 1.00 85.31 99 GLN A CA 1
ATOM 807 C C . GLN A 1 99 ? -8.864 3.469 1.896 1.00 85.31 99 GLN A C 1
ATOM 809 O O . GLN A 1 99 ? -8.555 3.496 0.705 1.00 85.31 99 GLN A O 1
ATOM 814 N N . ILE A 1 100 ? -8.275 2.641 2.761 1.00 87.88 100 ILE A N 1
ATOM 815 C CA . ILE A 1 100 ? -7.200 1.716 2.382 1.00 87.88 100 ILE A CA 1
ATOM 816 C C . ILE A 1 100 ? -7.722 0.599 1.465 1.00 87.88 100 ILE A C 1
ATOM 818 O O . ILE A 1 100 ? -7.041 0.248 0.500 1.00 87.88 100 ILE A O 1
ATOM 822 N N . ALA A 1 101 ? -8.910 0.053 1.750 1.00 86.06 101 ALA A N 1
ATOM 823 C CA . ALA A 1 101 ? -9.459 -1.118 1.065 1.00 86.06 101 ALA A CA 1
ATOM 824 C C . ALA A 1 101 ? -10.278 -0.792 -0.194 1.00 86.06 101 ALA A C 1
ATOM 826 O O . ALA A 1 101 ? -10.199 -1.532 -1.172 1.00 86.06 101 ALA A O 1
ATOM 827 N N . LEU A 1 102 ? -11.061 0.292 -0.179 1.00 81.06 102 LEU A N 1
ATOM 828 C CA . LEU A 1 102 ? -12.020 0.647 -1.238 1.00 81.06 102 LEU A CA 1
ATOM 829 C C . LEU A 1 102 ? -11.667 1.944 -1.980 1.00 81.06 102 LEU A C 1
ATOM 831 O O . LEU A 1 102 ? -12.169 2.177 -3.077 1.00 81.06 102 LEU A O 1
ATOM 835 N N . GLY A 1 103 ? -10.761 2.753 -1.432 1.00 71.19 103 GLY A N 1
ATOM 836 C CA . GLY A 1 103 ? -10.249 3.953 -2.082 1.00 71.19 103 GLY A CA 1
ATOM 837 C C . GLY A 1 103 ? -11.058 5.213 -1.776 1.00 71.19 103 GLY A C 1
ATOM 838 O O . GLY A 1 103 ? -12.037 5.205 -1.033 1.00 71.19 103 GLY A O 1
ATOM 839 N N . CYS A 1 104 ? -10.600 6.342 -2.320 1.00 62.59 104 CYS A N 1
ATOM 840 C CA . CYS A 1 104 ? -11.000 7.698 -1.912 1.00 62.59 104 CYS A CA 1
ATOM 841 C C . CYS A 1 104 ? -12.442 8.128 -2.272 1.00 62.59 104 CYS A C 1
ATOM 843 O O . CYS A 1 104 ? -12.784 9.290 -2.049 1.00 62.59 104 CYS A O 1
ATOM 845 N N . SER A 1 105 ? -13.302 7.252 -2.803 1.00 52.00 105 SER A N 1
ATOM 846 C CA . SER A 1 105 ? -14.671 7.637 -3.190 1.00 52.00 105 SER A CA 1
ATOM 847 C C . SER A 1 105 ? -15.555 8.022 -1.995 1.00 52.00 105 SER A C 1
ATOM 849 O O . SER A 1 105 ? -16.445 8.849 -2.151 1.00 52.00 105 SER A O 1
ATOM 851 N N . TYR A 1 106 ? -15.268 7.516 -0.790 1.00 46.31 106 TYR A N 1
ATOM 852 C CA . TYR A 1 106 ? -16.057 7.807 0.419 1.00 46.31 106 TYR A CA 1
ATOM 853 C C . TYR A 1 106 ? -15.713 9.145 1.102 1.00 46.31 106 TYR A C 1
ATOM 855 O O . TYR A 1 106 ? -16.418 9.589 2.002 1.00 46.31 106 TYR A O 1
ATOM 863 N N . ILE A 1 107 ? -14.606 9.778 0.706 1.00 50.19 107 ILE A N 1
ATOM 864 C CA . ILE A 1 107 ? -14.044 10.956 1.381 1.00 50.19 107 ILE A CA 1
ATOM 865 C C . ILE A 1 107 ? -14.433 12.275 0.687 1.00 50.19 107 ILE A C 1
ATOM 867 O O . ILE A 1 107 ? -14.473 13.328 1.323 1.00 50.19 107 ILE A O 1
ATOM 871 N N . LEU A 1 108 ? -14.757 12.226 -0.608 1.00 45.06 108 LEU A N 1
ATOM 872 C CA . LEU A 1 108 ? -15.013 13.411 -1.437 1.00 45.06 108 LEU A CA 1
ATOM 873 C C . LEU A 1 108 ? -16.193 14.273 -0.960 1.00 45.06 108 LEU A C 1
ATOM 875 O O . LEU A 1 108 ? -16.240 15.455 -1.280 1.00 45.06 108 LEU A O 1
ATOM 879 N N . GLU A 1 109 ? -17.121 13.725 -0.174 1.00 44.62 109 GLU A N 1
ATOM 880 C CA . GLU A 1 109 ? -18.269 14.491 0.324 1.00 44.62 109 GLU A CA 1
ATOM 881 C C . GLU A 1 109 ? -17.922 15.447 1.484 1.00 44.62 109 GLU A C 1
ATOM 883 O O . GLU A 1 109 ? -18.743 16.299 1.807 1.00 44.62 109 GLU A O 1
ATOM 888 N N . ASN A 1 110 ? -16.731 15.361 2.104 1.00 48.84 110 ASN A N 1
ATOM 889 C CA . ASN A 1 110 ? -16.329 16.232 3.223 1.00 48.84 110 ASN A CA 1
ATOM 890 C C . ASN A 1 110 ? -14.801 16.466 3.293 1.00 48.84 110 ASN A C 1
ATOM 892 O O . ASN A 1 110 ? -14.170 16.167 4.309 1.00 48.84 110 ASN A O 1
ATOM 896 N N . ASP A 1 111 ? -14.193 17.020 2.237 1.00 49.50 111 ASP A N 1
ATOM 897 C CA . ASP A 1 111 ? -12.735 17.256 2.163 1.00 49.50 111 ASP A CA 1
ATOM 898 C C . ASP A 1 111 ? -12.167 18.081 3.348 1.00 49.50 111 ASP A C 1
ATOM 900 O O . ASP A 1 111 ? -11.015 17.886 3.736 1.00 49.50 111 ASP A O 1
ATOM 904 N N . GLU A 1 112 ? -12.978 18.939 3.981 1.00 49.62 112 GLU A N 1
ATOM 905 C CA . GLU A 1 112 ? -12.600 19.764 5.145 1.00 49.62 112 GLU A CA 1
ATOM 906 C C . GLU A 1 112 ? -12.436 18.976 6.461 1.00 49.62 112 GLU A C 1
ATOM 908 O O . GLU A 1 112 ? -11.879 19.499 7.425 1.00 49.62 112 GLU A O 1
ATOM 913 N N . ARG A 1 113 ? -12.909 17.722 6.531 1.00 55.56 113 ARG A N 1
ATOM 914 C CA . ARG A 1 113 ? -12.840 16.879 7.745 1.00 55.56 113 ARG A CA 1
ATOM 915 C C . ARG A 1 113 ? -11.788 15.776 7.687 1.00 55.56 113 ARG A C 1
ATOM 917 O O . ARG A 1 113 ? -11.694 14.987 8.628 1.00 55.56 113 ARG A O 1
ATOM 924 N N . ASN A 1 114 ? -11.013 15.703 6.610 1.00 65.06 114 ASN A N 1
ATOM 925 C CA . ASN A 1 114 ? -10.001 14.665 6.469 1.00 65.06 114 ASN A CA 1
ATOM 926 C C . ASN A 1 114 ? -8.888 14.836 7.490 1.00 65.06 114 ASN A C 1
ATOM 928 O O . ASN A 1 114 ? -8.308 15.915 7.623 1.00 65.06 114 ASN A O 1
ATOM 932 N N . SER A 1 115 ? -8.560 13.751 8.188 1.00 75.19 115 SER A N 1
ATOM 933 C CA . SER A 1 115 ? -7.420 13.779 9.093 1.00 75.19 115 SER A CA 1
ATOM 934 C C . SER A 1 115 ? -6.115 13.959 8.302 1.00 75.19 115 SER A C 1
ATOM 936 O O . SER A 1 115 ? -6.021 13.550 7.134 1.00 75.19 115 SER A O 1
ATOM 938 N N . PRO A 1 116 ? -5.059 14.509 8.929 1.00 80.44 116 PRO A N 1
ATOM 939 C CA . PRO A 1 116 ? -3.735 14.588 8.313 1.00 80.44 116 PRO A CA 1
ATOM 940 C C . PRO A 1 116 ? -3.250 13.232 7.779 1.00 80.44 116 PRO A C 1
ATOM 942 O O . PRO A 1 116 ? -2.648 13.161 6.709 1.00 80.44 116 PRO A O 1
ATOM 945 N N . PHE A 1 117 ? -3.570 12.144 8.482 1.00 83.00 117 PHE A N 1
ATOM 946 C CA . PHE A 1 117 ? -3.231 10.786 8.072 1.00 83.00 117 PHE A CA 1
ATOM 947 C C . PHE A 1 117 ? -3.984 10.338 6.809 1.00 83.00 117 PHE A C 1
ATOM 949 O O . PHE A 1 117 ? -3.374 9.780 5.900 1.00 83.00 117 PHE A O 1
ATOM 956 N N . GLN A 1 118 ? -5.282 10.631 6.689 1.00 81.19 118 GLN A N 1
ATOM 957 C CA . GLN A 1 118 ? -6.059 10.318 5.480 1.00 81.19 118 GLN A CA 1
ATOM 958 C C . GLN A 1 118 ? -5.546 11.087 4.254 1.00 81.19 118 GLN A C 1
ATOM 960 O O . GLN A 1 118 ? -5.494 10.542 3.147 1.00 81.19 118 GLN A O 1
ATOM 965 N N . CYS A 1 119 ? -5.107 12.333 4.448 1.00 81.38 119 CYS A N 1
ATOM 966 C CA . CYS A 1 119 ? -4.423 13.105 3.413 1.00 81.38 119 CYS A CA 1
ATOM 967 C C . CYS A 1 119 ? -3.091 12.460 3.009 1.00 81.38 119 CYS A C 1
ATOM 969 O O . CYS A 1 119 ? -2.844 12.311 1.810 1.00 81.38 119 CYS A O 1
ATOM 971 N N . LYS A 1 120 ? -2.277 12.016 3.982 1.00 84.62 120 LYS A N 1
ATOM 972 C CA . LYS A 1 120 ? -1.034 11.270 3.719 1.00 84.62 120 LYS A CA 1
ATOM 973 C C . LYS A 1 120 ? -1.309 9.992 2.918 1.00 84.62 120 LYS A C 1
ATOM 975 O O . LYS A 1 120 ? -0.682 9.803 1.886 1.00 84.62 120 LYS A O 1
ATOM 980 N N . LEU A 1 121 ? -2.304 9.180 3.298 1.00 86.50 121 LEU A N 1
ATOM 981 C CA . LEU A 1 121 ? -2.693 7.965 2.559 1.00 86.50 121 LEU A CA 1
ATOM 982 C C . LEU A 1 121 ? -3.015 8.248 1.084 1.00 86.50 121 LEU A C 1
ATOM 984 O O . LEU A 1 121 ? -2.578 7.519 0.188 1.00 86.50 121 LEU A O 1
ATOM 988 N N . ARG A 1 122 ? -3.791 9.308 0.824 1.00 84.19 122 ARG A N 1
ATOM 989 C CA . ARG A 1 122 ? -4.166 9.720 -0.535 1.00 84.19 122 ARG A CA 1
ATOM 990 C C . ARG A 1 122 ? -2.943 10.137 -1.347 1.00 84.19 122 ARG A C 1
ATOM 992 O O . ARG A 1 122 ? -2.826 9.742 -2.504 1.00 84.19 122 ARG A O 1
ATOM 999 N N . GLU A 1 123 ? -2.053 10.923 -0.752 1.00 84.50 123 GLU A N 1
ATOM 1000 C CA . GLU A 1 123 ? -0.837 11.387 -1.419 1.00 84.50 123 GLU A CA 1
ATOM 1001 C C . GLU A 1 123 ? 0.121 10.229 -1.719 1.00 84.50 123 GLU A C 1
ATOM 1003 O O . GLU A 1 123 ? 0.557 10.082 -2.859 1.00 84.50 123 GLU A O 1
ATOM 1008 N N . SER A 1 124 ? 0.336 9.321 -0.762 1.00 86.06 124 SER A N 1
ATOM 1009 C CA . SER A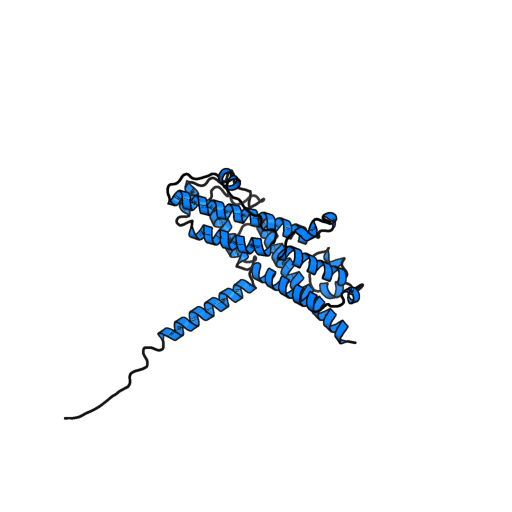 1 124 ? 1.141 8.116 -0.989 1.00 86.06 124 SER A CA 1
ATOM 1010 C C . SER A 1 124 ? 0.572 7.260 -2.112 1.00 86.06 124 SER A C 1
ATOM 1012 O O . SER A 1 124 ? 1.313 6.810 -2.979 1.00 86.06 124 SER A O 1
ATOM 1014 N N . THR A 1 125 ? -0.752 7.078 -2.155 1.00 88.06 125 THR A N 1
ATOM 1015 C CA . THR A 1 125 ? -1.408 6.315 -3.228 1.00 88.06 125 THR A CA 1
ATOM 1016 C C . THR A 1 125 ? -1.130 6.941 -4.600 1.00 88.06 125 THR A C 1
ATOM 1018 O O . THR A 1 125 ? -0.838 6.225 -5.557 1.00 88.06 125 THR A O 1
ATOM 1021 N N . LYS A 1 126 ? -1.164 8.275 -4.722 1.00 86.62 126 LYS A N 1
ATOM 1022 C CA . LYS A 1 126 ? -0.831 8.970 -5.980 1.00 86.62 126 LYS A CA 1
ATOM 1023 C C . LYS A 1 126 ? 0.631 8.777 -6.377 1.00 86.62 126 LYS A C 1
ATOM 1025 O O . LYS A 1 126 ? 0.897 8.454 -7.532 1.00 86.62 126 LYS A O 1
ATOM 1030 N N . GLN A 1 127 ? 1.553 8.931 -5.432 1.00 85.75 127 GLN A N 1
ATOM 1031 C CA . GLN A 1 127 ? 2.988 8.780 -5.684 1.00 85.75 127 GLN A CA 1
ATOM 1032 C C . GLN A 1 127 ? 3.341 7.337 -6.077 1.00 85.75 127 GLN A C 1
ATOM 1034 O O . GLN A 1 127 ? 4.053 7.116 -7.054 1.00 85.75 127 GLN A O 1
ATOM 1039 N N . ILE A 1 128 ? 2.731 6.338 -5.432 1.00 88.75 128 ILE A N 1
ATOM 1040 C CA . ILE A 1 128 ? 2.882 4.924 -5.812 1.00 88.75 128 ILE A CA 1
ATOM 1041 C C . ILE A 1 128 ? 2.354 4.669 -7.234 1.00 88.75 128 ILE A C 1
ATOM 1043 O O . ILE A 1 128 ? 2.989 3.954 -8.006 1.00 88.75 128 ILE A O 1
ATOM 1047 N N . ASN A 1 129 ? 1.230 5.279 -7.630 1.00 89.06 129 ASN A N 1
ATOM 1048 C CA . ASN A 1 129 ? 0.731 5.179 -9.009 1.00 89.06 129 ASN A CA 1
ATOM 1049 C C . ASN A 1 129 ? 1.708 5.775 -10.039 1.00 89.06 129 ASN A C 1
ATOM 1051 O O . ASN A 1 129 ? 1.868 5.208 -11.120 1.00 89.06 129 ASN A O 1
ATOM 1055 N N . GLN A 1 130 ? 2.384 6.880 -9.713 1.00 87.00 130 GLN A N 1
ATOM 1056 C CA . GLN A 1 130 ? 3.429 7.445 -10.575 1.00 87.00 130 GLN A CA 1
ATOM 1057 C C . GLN A 1 130 ? 4.624 6.495 -10.692 1.00 87.00 130 GLN A C 1
ATOM 1059 O O . GLN A 1 130 ? 5.118 6.250 -11.789 1.00 87.00 130 GLN A O 1
ATOM 1064 N N . ILE A 1 131 ? 5.037 5.885 -9.582 1.00 88.44 131 ILE A N 1
ATOM 1065 C CA . ILE A 1 131 ? 6.105 4.883 -9.572 1.00 88.44 131 ILE A CA 1
ATOM 1066 C C . ILE A 1 131 ? 5.740 3.666 -10.436 1.00 88.44 131 ILE A C 1
ATOM 1068 O O . ILE A 1 131 ? 6.569 3.205 -11.220 1.00 88.44 131 ILE A O 1
ATOM 1072 N N . ILE A 1 132 ? 4.494 3.182 -10.364 1.00 89.62 132 ILE A N 1
ATOM 1073 C CA . ILE A 1 132 ? 3.996 2.103 -11.235 1.00 89.62 132 ILE A CA 1
ATOM 1074 C C . ILE A 1 132 ? 4.148 2.480 -12.713 1.00 89.62 132 ILE A C 1
ATOM 1076 O O . ILE A 1 132 ? 4.611 1.665 -13.513 1.00 89.62 132 ILE A O 1
ATOM 1080 N N . LEU A 1 133 ? 3.754 3.699 -13.089 1.00 89.44 133 LEU A N 1
ATOM 1081 C CA . LEU A 1 133 ? 3.874 4.186 -14.464 1.00 89.44 133 LEU A CA 1
ATOM 1082 C C . LEU A 1 133 ? 5.327 4.209 -14.935 1.00 89.44 133 LEU A C 1
ATOM 1084 O O . LEU A 1 133 ? 5.619 3.750 -16.038 1.00 89.44 133 LEU A O 1
ATOM 1088 N N . ILE A 1 134 ? 6.239 4.680 -14.087 1.00 89.44 134 ILE A N 1
ATOM 1089 C CA . ILE A 1 134 ? 7.669 4.734 -14.398 1.00 89.44 134 ILE A CA 1
ATOM 1090 C C . ILE A 1 134 ? 8.252 3.322 -14.539 1.00 89.44 134 ILE A C 1
ATOM 1092 O O . ILE A 1 134 ? 8.976 3.060 -15.498 1.00 89.44 134 ILE A O 1
ATOM 1096 N N . ALA A 1 135 ? 7.890 2.383 -13.660 1.00 90.56 135 ALA A N 1
ATOM 1097 C CA . ALA A 1 135 ? 8.311 0.986 -13.776 1.00 90.56 135 ALA A CA 1
ATOM 1098 C C . ALA A 1 135 ? 7.833 0.356 -15.099 1.00 90.56 135 ALA A C 1
ATOM 1100 O O . ALA A 1 135 ? 8.606 -0.291 -15.814 1.00 90.56 135 ALA A O 1
ATOM 1101 N N . LYS A 1 136 ? 6.573 0.604 -15.484 1.00 91.00 136 LYS A N 1
ATOM 1102 C CA . LYS A 1 136 ? 6.013 0.153 -16.770 1.00 91.00 136 LYS A CA 1
ATOM 1103 C C . LYS A 1 136 ? 6.717 0.805 -17.962 1.00 91.00 136 LYS A C 1
ATOM 1105 O O . LYS A 1 136 ? 7.004 0.118 -18.940 1.00 91.00 136 LYS A O 1
ATOM 1110 N N . TYR A 1 137 ? 7.049 2.090 -17.872 1.00 90.00 137 TYR A N 1
ATOM 1111 C CA . TYR A 1 137 ? 7.832 2.782 -18.894 1.00 90.00 137 TYR A CA 1
ATOM 1112 C C . TYR A 1 137 ? 9.209 2.137 -19.076 1.00 90.00 137 TYR A C 1
ATOM 1114 O O . TYR A 1 137 ? 9.556 1.774 -20.198 1.00 90.00 137 TYR A O 1
ATOM 1122 N N . ILE A 1 138 ? 9.962 1.919 -17.990 1.00 88.88 138 ILE A N 1
ATOM 1123 C CA . ILE A 1 138 ? 11.288 1.282 -18.048 1.00 88.88 138 ILE A CA 1
ATOM 1124 C C . ILE A 1 138 ? 11.185 -0.129 -18.634 1.00 88.88 138 ILE A C 1
ATOM 1126 O O . ILE A 1 138 ? 12.029 -0.518 -19.437 1.00 88.88 138 ILE A O 1
ATOM 1130 N N . THR A 1 139 ? 10.130 -0.873 -18.295 1.00 90.12 139 THR A N 1
ATOM 1131 C CA . THR A 1 139 ? 9.857 -2.203 -18.861 1.00 90.12 139 THR A CA 1
ATOM 1132 C C . THR A 1 139 ? 9.760 -2.152 -20.388 1.00 90.12 139 THR A C 1
ATOM 1134 O O . THR A 1 139 ? 10.477 -2.878 -21.077 1.00 90.12 139 THR A O 1
ATOM 1137 N N . ILE A 1 140 ? 8.918 -1.266 -20.932 1.00 87.94 140 ILE A N 1
ATOM 1138 C CA . ILE A 1 140 ? 8.750 -1.113 -22.386 1.00 87.94 140 ILE A CA 1
ATOM 1139 C C . ILE A 1 140 ? 10.028 -0.576 -23.030 1.00 87.94 140 ILE A C 1
ATOM 1141 O O . ILE A 1 140 ? 10.439 -1.043 -24.090 1.00 87.94 140 ILE A O 1
ATOM 1145 N N . PHE A 1 141 ? 10.680 0.388 -22.385 1.00 87.62 141 PHE A N 1
ATOM 1146 C CA . PHE A 1 141 ? 11.922 0.972 -22.865 1.00 87.62 141 PHE A CA 1
ATOM 1147 C C . PHE A 1 141 ? 13.022 -0.092 -23.010 1.00 87.62 141 PHE A C 1
ATOM 1149 O O . PHE A 1 141 ? 13.652 -0.192 -24.063 1.00 87.62 141 PHE A O 1
ATOM 1156 N N . ALA A 1 142 ? 13.196 -0.944 -21.997 1.00 87.31 142 ALA A N 1
ATOM 1157 C CA . ALA A 1 142 ? 14.157 -2.042 -22.012 1.00 87.31 142 ALA A CA 1
ATOM 1158 C C . ALA A 1 142 ? 13.837 -3.085 -23.092 1.00 87.31 142 ALA A C 1
ATOM 1160 O O . ALA A 1 142 ? 14.739 -3.529 -23.804 1.00 87.31 142 ALA A O 1
ATOM 1161 N N . GLN A 1 143 ? 12.558 -3.434 -23.265 1.00 87.19 143 GLN A N 1
ATOM 1162 C CA . GLN A 1 143 ? 12.118 -4.327 -24.340 1.00 87.19 143 GLN A CA 1
ATOM 1163 C C . GLN A 1 143 ? 12.424 -3.734 -25.720 1.00 87.19 143 GLN A C 1
ATOM 1165 O O . GLN A 1 143 ? 12.988 -4.419 -26.570 1.00 87.19 143 GLN A O 1
ATOM 1170 N N . ASN A 1 144 ? 12.125 -2.453 -25.939 1.00 86.81 144 ASN A N 1
ATOM 1171 C CA . ASN A 1 144 ? 12.384 -1.794 -27.217 1.00 86.81 144 ASN A CA 1
ATOM 1172 C C . ASN A 1 144 ? 13.878 -1.761 -27.553 1.00 86.81 144 ASN A C 1
ATOM 1174 O O . ASN A 1 144 ? 14.239 -2.035 -28.696 1.00 86.81 144 ASN A O 1
ATOM 1178 N N . ILE A 1 145 ? 14.746 -1.511 -26.567 1.00 84.50 145 ILE A N 1
ATOM 1179 C CA . ILE A 1 145 ? 16.200 -1.612 -26.758 1.00 84.50 145 ILE A CA 1
ATOM 1180 C C . ILE A 1 145 ? 16.600 -3.040 -27.140 1.00 84.50 145 ILE A C 1
ATOM 1182 O O . ILE A 1 145 ? 17.329 -3.231 -28.113 1.00 84.50 145 ILE A O 1
ATOM 1186 N N . ALA A 1 146 ? 16.111 -4.046 -26.410 1.00 81.56 146 ALA A N 1
ATOM 1187 C CA . ALA A 1 146 ? 16.452 -5.445 -26.663 1.00 81.56 146 ALA A CA 1
ATOM 1188 C C . ALA A 1 146 ? 16.041 -5.909 -28.073 1.00 81.56 146 ALA A C 1
ATOM 1190 O O . ALA A 1 146 ? 16.777 -6.657 -28.715 1.00 81.56 146 ALA A O 1
ATOM 1191 N N . PHE A 1 147 ? 14.902 -5.428 -28.580 1.00 81.25 147 PHE A N 1
ATOM 1192 C CA . PHE A 1 147 ? 14.398 -5.740 -29.921 1.00 81.25 147 PHE A CA 1
ATOM 1193 C C . PHE A 1 147 ? 14.847 -4.750 -31.008 1.00 81.25 147 PHE A C 1
ATOM 1195 O O . PHE A 1 147 ? 14.285 -4.771 -32.102 1.00 81.25 147 PHE A O 1
ATOM 1202 N N . GLN A 1 148 ? 15.821 -3.871 -30.729 1.00 77.62 148 GLN A N 1
ATOM 1203 C CA . GLN A 1 148 ? 16.306 -2.837 -31.664 1.00 77.62 148 GLN A CA 1
ATOM 1204 C C . GLN A 1 148 ? 15.179 -1.974 -32.265 1.00 77.62 148 GLN A C 1
ATOM 1206 O O . GLN A 1 148 ? 15.261 -1.480 -33.389 1.00 77.62 148 GLN A O 1
ATOM 1211 N N . SER A 1 149 ? 14.096 -1.817 -31.513 1.00 75.50 149 SER A N 1
ATOM 1212 C CA . SER A 1 149 ? 12.943 -1.009 -31.882 1.00 75.50 149 SER A CA 1
ATOM 1213 C C . SER A 1 149 ? 13.165 0.442 -31.467 1.00 75.50 149 SER A C 1
ATOM 1215 O O . SER A 1 149 ? 14.007 0.752 -30.623 1.00 75.50 149 SER A O 1
ATOM 1217 N N . ARG A 1 150 ? 12.391 1.359 -32.055 1.00 79.81 150 ARG A N 1
ATOM 1218 C CA . ARG A 1 150 ? 12.446 2.776 -31.681 1.00 79.81 150 ARG A CA 1
ATOM 1219 C C . ARG A 1 150 ? 12.118 2.931 -30.192 1.00 79.81 150 ARG A C 1
ATOM 1221 O O . ARG A 1 150 ? 11.054 2.507 -29.741 1.00 79.81 150 ARG A O 1
ATOM 1228 N N . THR A 1 151 ? 13.011 3.575 -29.447 1.00 78.38 151 THR A N 1
ATOM 1229 C CA . THR A 1 151 ? 12.729 4.012 -28.080 1.00 78.38 151 THR A CA 1
ATOM 1230 C C . THR A 1 151 ? 11.709 5.151 -28.108 1.00 78.38 151 THR A C 1
ATOM 1232 O O . THR A 1 151 ? 11.733 6.012 -28.990 1.00 78.38 151 THR A O 1
ATOM 1235 N N . ILE A 1 152 ? 10.772 5.118 -27.164 1.00 80.50 152 ILE A N 1
ATOM 1236 C CA . ILE A 1 152 ? 9.729 6.135 -26.998 1.00 80.50 152 ILE A CA 1
ATOM 1237 C C . ILE A 1 152 ? 10.075 7.007 -25.799 1.00 80.50 152 ILE A C 1
ATOM 1239 O O . ILE A 1 152 ? 10.683 6.519 -24.846 1.00 80.50 152 ILE A O 1
ATOM 1243 N N . THR A 1 153 ? 9.691 8.280 -25.836 1.00 83.00 153 THR A N 1
ATOM 1244 C CA . THR A 1 153 ? 9.849 9.166 -24.672 1.00 83.00 153 THR A CA 1
ATOM 1245 C C . THR A 1 153 ? 8.790 8.861 -23.612 1.00 83.00 153 THR A C 1
ATOM 1247 O O . THR A 1 153 ? 7.751 8.264 -23.908 1.00 83.00 153 THR A O 1
ATOM 1250 N N . TYR A 1 154 ? 9.015 9.300 -22.369 1.00 81.88 154 TYR A N 1
ATOM 1251 C CA . TYR A 1 154 ? 8.037 9.111 -21.291 1.00 81.88 154 TYR A CA 1
ATOM 1252 C C . TYR A 1 154 ? 6.676 9.745 -21.629 1.00 81.88 154 TYR A C 1
ATOM 1254 O O . TYR A 1 154 ? 5.641 9.114 -21.442 1.00 81.88 154 TYR A O 1
ATOM 1262 N N . LYS A 1 155 ? 6.661 10.948 -22.219 1.00 81.75 155 LYS A N 1
ATOM 1263 C CA . LYS A 1 155 ? 5.422 11.626 -22.647 1.00 81.75 155 LYS A CA 1
ATOM 1264 C C . LYS A 1 155 ? 4.684 10.871 -23.751 1.00 81.75 155 LYS A C 1
ATOM 1266 O O . LYS A 1 155 ? 3.458 10.798 -23.742 1.00 81.75 155 LYS A O 1
ATOM 1271 N N . GLU A 1 156 ? 5.414 10.314 -24.718 1.00 81.75 156 GLU A N 1
ATOM 1272 C CA . GLU A 1 156 ? 4.816 9.463 -25.753 1.00 81.75 156 GLU A CA 1
ATOM 1273 C C . GLU A 1 156 ? 4.216 8.195 -25.135 1.00 81.75 156 GLU A C 1
ATOM 1275 O O . GLU A 1 156 ? 3.106 7.804 -25.488 1.00 81.75 156 GLU A O 1
ATOM 1280 N N . PHE A 1 157 ? 4.913 7.570 -24.185 1.00 84.62 157 PHE A N 1
ATOM 1281 C CA . PHE A 1 157 ? 4.398 6.427 -23.435 1.00 84.62 157 PHE A CA 1
ATOM 1282 C C . PHE A 1 157 ? 3.129 6.785 -22.648 1.00 84.62 157 PHE A C 1
ATOM 1284 O O . PHE A 1 157 ? 2.114 6.111 -22.798 1.00 84.62 157 PHE A O 1
ATOM 1291 N N . GLU A 1 158 ? 3.156 7.863 -21.866 1.00 82.25 158 GLU A N 1
ATOM 1292 C CA . GLU A 1 158 ? 2.045 8.280 -21.007 1.00 82.25 158 GLU A CA 1
ATOM 1293 C C . GLU A 1 158 ? 0.770 8.557 -21.815 1.00 82.25 158 GLU A C 1
ATOM 1295 O O . GLU A 1 158 ? -0.309 8.108 -21.437 1.00 82.25 158 GLU A O 1
ATOM 1300 N N . ASN A 1 159 ? 0.894 9.200 -22.980 1.00 81.44 159 ASN A N 1
ATOM 1301 C CA . ASN A 1 159 ? -0.241 9.457 -23.871 1.00 81.44 159 ASN A CA 1
ATOM 1302 C C . ASN A 1 159 ? -0.819 8.185 -24.514 1.00 81.44 159 ASN A C 1
ATOM 1304 O O . ASN A 1 159 ? -2.006 8.136 -24.838 1.00 81.44 159 ASN A O 1
ATOM 1308 N N . ASN A 1 160 ? 0.013 7.164 -24.728 1.00 79.56 160 ASN A N 1
ATOM 1309 C CA . ASN A 1 160 ? -0.392 5.922 -25.388 1.00 79.56 160 ASN A CA 1
ATOM 1310 C C . ASN A 1 160 ? -0.947 4.881 -24.408 1.00 79.56 160 ASN A C 1
ATOM 1312 O O . ASN A 1 160 ? -1.707 3.992 -24.804 1.00 79.56 160 ASN A O 1
ATOM 1316 N N . VAL A 1 161 ? -0.582 4.969 -23.130 1.00 79.00 161 VAL A N 1
ATOM 1317 C CA . VAL A 1 161 ? -0.980 3.992 -22.121 1.00 79.00 161 VAL A CA 1
ATOM 1318 C C . VAL A 1 161 ? -2.300 4.392 -21.478 1.00 79.00 161 VAL A C 1
ATOM 1320 O O . VAL A 1 161 ? -2.425 5.411 -20.806 1.00 79.00 161 VAL A O 1
ATOM 1323 N N . ARG A 1 162 ? -3.301 3.515 -21.598 1.00 72.81 162 ARG A N 1
ATOM 1324 C CA . ARG A 1 162 ? -4.522 3.597 -20.787 1.00 72.81 162 ARG A CA 1
ATOM 1325 C C . ARG A 1 162 ? -4.227 3.105 -19.373 1.00 72.81 162 ARG A C 1
ATOM 1327 O O . ARG A 1 162 ? -4.504 1.955 -19.042 1.00 72.81 162 ARG A O 1
ATOM 1334 N N . PHE A 1 163 ? -3.635 3.961 -18.549 1.00 73.50 163 PHE A N 1
ATOM 1335 C CA . PHE A 1 163 ? -3.394 3.639 -17.149 1.00 73.50 163 PHE A CA 1
ATOM 1336 C C . PHE A 1 163 ? -4.635 3.933 -16.308 1.00 73.50 163 PHE A C 1
ATOM 1338 O O . PHE A 1 163 ? -5.059 5.080 -16.167 1.00 73.50 163 PHE A O 1
ATOM 1345 N N . THR A 1 164 ? -5.221 2.890 -15.727 1.00 74.00 164 THR A N 1
ATOM 1346 C CA . THR A 1 164 ? -6.267 3.049 -14.718 1.00 74.00 164 THR A CA 1
ATOM 1347 C C . THR A 1 164 ? -5.604 3.277 -13.367 1.00 74.00 164 THR A C 1
ATOM 1349 O O . THR A 1 164 ? -4.994 2.364 -12.817 1.00 74.00 164 THR A O 1
ATOM 1352 N N . GLN A 1 165 ? -5.721 4.498 -12.841 1.00 78.12 165 GLN A N 1
ATOM 1353 C CA . GLN A 1 165 ? -5.199 4.833 -11.518 1.00 78.12 165 GLN A CA 1
ATOM 1354 C C . GLN A 1 165 ? -5.856 3.963 -10.447 1.00 78.12 165 GLN A C 1
ATOM 1356 O O . GLN A 1 165 ? -7.085 3.908 -10.336 1.00 78.12 165 GLN A O 1
ATOM 1361 N N . ILE A 1 166 ? -5.028 3.305 -9.640 1.00 82.75 166 ILE A N 1
ATOM 1362 C CA . ILE A 1 166 ? -5.502 2.502 -8.520 1.00 82.75 166 ILE A CA 1
ATOM 1363 C C . ILE A 1 166 ? -5.849 3.445 -7.374 1.00 82.75 166 ILE A C 1
ATOM 1365 O O . ILE A 1 166 ? -5.021 4.243 -6.941 1.00 82.75 166 ILE A O 1
ATOM 1369 N N . GLN A 1 167 ? -7.083 3.355 -6.884 1.00 83.38 167 GLN A N 1
ATOM 1370 C CA . GLN A 1 167 ? -7.603 4.274 -5.867 1.00 83.38 167 GLN A CA 1
ATOM 1371 C C . GLN A 1 167 ? -7.290 3.845 -4.428 1.00 83.38 167 GLN A C 1
ATOM 1373 O O . GLN A 1 167 ? -7.533 4.615 -3.499 1.00 83.38 167 GLN A O 1
ATOM 1378 N N . THR A 1 168 ? -6.786 2.624 -4.241 1.00 86.81 168 THR A N 1
ATOM 1379 C CA . THR A 1 168 ? -6.529 1.999 -2.940 1.00 86.81 168 THR A CA 1
ATOM 1380 C C . THR A 1 168 ? -5.034 1.924 -2.670 1.00 86.81 168 THR A C 1
ATOM 1382 O O . THR A 1 168 ? -4.279 1.487 -3.535 1.00 86.81 168 THR A O 1
ATOM 1385 N N . LEU A 1 169 ? -4.605 2.269 -1.451 1.00 87.19 169 LEU A N 1
ATOM 1386 C CA . LEU A 1 169 ? -3.195 2.145 -1.062 1.00 87.19 169 LEU A CA 1
ATOM 1387 C C . LEU A 1 169 ? -2.727 0.683 -1.132 1.00 87.19 169 LEU A C 1
ATOM 1389 O O . LEU A 1 169 ? -1.659 0.374 -1.655 1.00 87.19 169 LEU A O 1
ATOM 1393 N N . HIS A 1 170 ? -3.558 -0.230 -0.624 1.00 88.06 170 HIS A N 1
ATOM 1394 C CA . HIS A 1 170 ? -3.265 -1.660 -0.634 1.00 88.06 170 HIS A CA 1
ATOM 1395 C C . HIS A 1 170 ? -3.124 -2.204 -2.066 1.00 88.06 170 HIS A C 1
ATOM 1397 O O . HIS A 1 170 ? -2.184 -2.940 -2.366 1.00 88.06 170 HIS A O 1
ATOM 1403 N N . GLY A 1 171 ? -4.024 -1.806 -2.973 1.00 86.81 171 GLY A N 1
ATOM 1404 C CA . GLY A 1 171 ? -3.958 -2.209 -4.377 1.00 86.81 171 GLY A CA 1
ATOM 1405 C C . GLY A 1 171 ? -2.768 -1.590 -5.106 1.00 86.81 171 GLY A C 1
ATOM 1406 O O . GLY A 1 171 ? -2.093 -2.288 -5.860 1.00 86.81 171 GLY A O 1
ATOM 1407 N N . SER A 1 172 ? -2.473 -0.309 -4.859 1.00 89.19 172 SER A N 1
ATOM 1408 C CA . SER A 1 172 ? -1.355 0.376 -5.508 1.00 89.19 172 SER A CA 1
ATOM 1409 C C . SER A 1 172 ? -0.016 -0.219 -5.082 1.00 89.19 172 SER A C 1
ATOM 1411 O O . SER A 1 172 ? 0.849 -0.409 -5.925 1.00 89.19 172 SER A O 1
ATOM 1413 N N . LEU A 1 173 ? 0.158 -0.592 -3.809 1.00 89.69 173 LEU A N 1
ATOM 1414 C CA . LEU A 1 173 ? 1.380 -1.266 -3.356 1.00 89.69 173 LEU A CA 1
ATOM 1415 C C . LEU A 1 173 ? 1.561 -2.639 -4.021 1.00 89.69 173 LEU A C 1
ATOM 1417 O O . LEU A 1 173 ? 2.654 -2.945 -4.492 1.00 89.69 173 LEU A O 1
ATOM 1421 N N . LYS A 1 174 ? 0.496 -3.448 -4.129 1.00 90.19 174 LYS A N 1
ATOM 1422 C CA . LYS A 1 174 ? 0.557 -4.754 -4.815 1.00 90.19 174 LYS A CA 1
ATOM 1423 C C . LYS A 1 174 ? 0.907 -4.615 -6.298 1.00 90.19 174 LYS A C 1
ATOM 1425 O O . LYS A 1 174 ? 1.775 -5.333 -6.790 1.00 90.19 174 LYS A O 1
ATOM 1430 N N . GLU A 1 175 ? 0.272 -3.679 -7.000 1.00 90.94 175 GLU A N 1
ATOM 1431 C CA . GLU A 1 175 ? 0.583 -3.423 -8.411 1.00 90.94 175 GLU A CA 1
ATOM 1432 C C . GLU A 1 175 ? 1.996 -2.856 -8.587 1.00 90.94 175 GLU A C 1
ATOM 1434 O O . GLU A 1 175 ? 2.667 -3.198 -9.555 1.00 90.94 175 GLU A O 1
ATOM 1439 N N . MET A 1 176 ? 2.480 -2.037 -7.651 1.00 90.81 176 MET A N 1
ATOM 1440 C CA . MET A 1 176 ? 3.848 -1.525 -7.682 1.00 90.81 176 MET A CA 1
ATOM 1441 C C . MET A 1 176 ? 4.875 -2.650 -7.596 1.00 90.81 176 MET A C 1
ATOM 1443 O O . MET A 1 176 ? 5.768 -2.706 -8.438 1.00 90.81 176 MET A O 1
ATOM 1447 N N . LEU A 1 177 ? 4.733 -3.566 -6.633 1.00 90.56 177 LEU A N 1
ATOM 1448 C CA . LEU A 1 177 ? 5.630 -4.719 -6.515 1.00 90.56 177 LEU A CA 1
ATOM 1449 C C . LEU A 1 177 ? 5.646 -5.539 -7.809 1.00 90.56 177 LEU A C 1
ATOM 1451 O O . LEU A 1 177 ? 6.713 -5.841 -8.337 1.00 90.56 177 LEU A O 1
ATOM 1455 N N . LYS A 1 178 ? 4.463 -5.803 -8.374 1.00 90.62 178 LYS A N 1
ATOM 1456 C CA . LYS A 1 178 ? 4.323 -6.516 -9.646 1.00 90.62 178 LYS A CA 1
ATOM 1457 C C . LYS A 1 178 ? 4.984 -5.774 -10.813 1.00 90.62 178 LYS A C 1
ATOM 1459 O O . LYS A 1 178 ? 5.694 -6.389 -11.603 1.00 90.62 178 LYS A O 1
ATOM 1464 N N . ALA A 1 179 ? 4.767 -4.466 -10.934 1.00 91.19 179 ALA A N 1
ATOM 1465 C CA . ALA A 1 179 ? 5.338 -3.661 -12.011 1.00 91.19 179 ALA A CA 1
ATOM 1466 C C . ALA A 1 179 ? 6.870 -3.594 -11.920 1.00 91.19 179 ALA A C 1
ATOM 1468 O O . ALA A 1 179 ? 7.549 -3.670 -12.942 1.00 91.19 179 ALA A O 1
ATOM 1469 N N . VAL A 1 180 ? 7.425 -3.497 -10.706 1.00 91.19 180 VAL A N 1
ATOM 1470 C CA . VAL A 1 180 ? 8.878 -3.537 -10.490 1.00 91.19 180 VAL A CA 1
ATOM 1471 C C . VAL A 1 180 ? 9.442 -4.937 -10.772 1.00 91.19 180 VAL A C 1
ATOM 1473 O O . VAL A 1 180 ? 10.502 -5.040 -11.383 1.00 91.19 180 VAL A O 1
ATOM 1476 N N . ASP A 1 181 ? 8.729 -6.015 -10.434 1.00 89.81 181 ASP A N 1
ATOM 1477 C CA . ASP A 1 181 ? 9.117 -7.386 -10.810 1.00 89.81 181 ASP A CA 1
ATOM 1478 C C . ASP A 1 181 ? 9.156 -7.594 -12.329 1.00 89.81 181 ASP A C 1
ATOM 1480 O O . ASP A 1 181 ? 10.073 -8.225 -12.858 1.00 89.81 181 ASP A O 1
ATOM 1484 N N . GLU A 1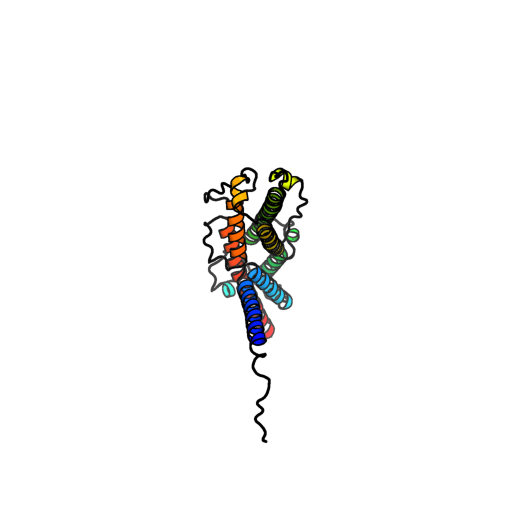 182 ? 8.151 -7.093 -13.049 1.00 91.75 182 GLU A N 1
ATOM 1485 C CA . GLU A 1 182 ? 8.102 -7.145 -14.514 1.00 91.75 182 GLU A CA 1
ATOM 1486 C C . GLU A 1 182 ? 9.240 -6.327 -15.138 1.00 91.75 182 GLU A C 1
ATOM 1488 O O . GLU A 1 182 ? 9.901 -6.798 -16.067 1.00 91.75 182 GLU A O 1
ATOM 1493 N N . MET A 1 183 ? 9.527 -5.152 -14.574 1.00 93.38 183 MET A N 1
ATOM 1494 C CA . MET A 1 183 ? 10.659 -4.316 -14.964 1.00 93.38 183 MET A CA 1
ATOM 1495 C C . MET A 1 183 ? 11.993 -5.041 -14.767 1.00 93.38 183 MET A C 1
ATOM 1497 O O . MET A 1 183 ? 12.799 -5.088 -15.693 1.00 93.38 183 MET A O 1
ATOM 1501 N N . GLU A 1 184 ? 12.233 -5.644 -13.601 1.00 90.88 184 GLU A N 1
ATOM 1502 C CA . GLU A 1 184 ? 13.453 -6.415 -13.328 1.00 90.88 184 GLU A CA 1
ATOM 1503 C C . GLU A 1 184 ? 13.641 -7.575 -14.314 1.00 90.88 184 GLU A C 1
ATOM 1505 O O . GLU A 1 184 ? 14.759 -7.821 -14.762 1.00 90.88 184 GLU A O 1
ATOM 1510 N N . LYS A 1 185 ? 12.555 -8.258 -14.695 1.00 90.81 185 LYS A N 1
ATOM 1511 C CA . LYS A 1 185 ? 12.591 -9.344 -15.688 1.00 90.81 185 LYS A CA 1
ATOM 1512 C C . LYS A 1 185 ? 12.887 -8.843 -17.103 1.00 90.81 185 LYS A C 1
ATOM 1514 O O . LYS A 1 185 ? 13.526 -9.554 -17.874 1.00 90.81 185 LYS A O 1
ATOM 1519 N N . ALA A 1 186 ? 12.407 -7.653 -17.460 1.00 88.75 186 ALA A N 1
ATOM 1520 C CA . ALA A 1 186 ? 12.616 -7.066 -18.782 1.00 88.75 186 ALA A CA 1
ATOM 1521 C C . ALA A 1 186 ? 14.014 -6.450 -18.948 1.00 88.75 186 ALA A C 1
ATOM 1523 O O . ALA A 1 186 ? 14.588 -6.487 -20.038 1.00 88.75 186 ALA A O 1
ATOM 1524 N N . VAL A 1 187 ? 14.583 -5.895 -17.876 1.00 88.12 187 VAL A N 1
ATOM 1525 C CA . VAL A 1 187 ? 15.912 -5.274 -17.883 1.00 88.12 187 VAL A CA 1
ATOM 1526 C C . VAL A 1 187 ? 16.992 -6.352 -17.735 1.00 88.12 187 VAL A C 1
ATOM 1528 O O . VAL A 1 187 ? 17.552 -6.568 -16.663 1.00 88.12 187 VAL A O 1
ATOM 1531 N N . LEU A 1 188 ? 17.318 -7.023 -18.843 1.00 83.44 188 LEU A N 1
ATOM 1532 C CA . LEU A 1 188 ? 18.368 -8.052 -18.879 1.00 83.44 188 LEU A CA 1
ATOM 1533 C C . LEU A 1 188 ? 19.778 -7.470 -18.692 1.00 83.44 188 LEU A C 1
ATOM 1535 O O . LEU A 1 188 ? 20.640 -8.094 -18.075 1.00 83.44 188 LEU A O 1
ATOM 1539 N N . PHE A 1 189 ? 20.007 -6.261 -19.214 1.00 83.19 189 PHE A N 1
ATOM 1540 C CA . PHE A 1 189 ? 21.295 -5.567 -19.161 1.00 83.19 189 PHE A CA 1
ATOM 1541 C C . PHE A 1 189 ?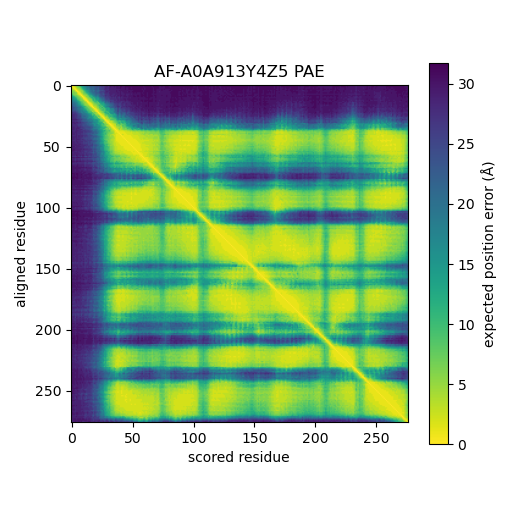 21.097 -4.131 -18.656 1.00 83.19 189 PHE A C 1
ATOM 1543 O O . PHE A 1 189 ? 20.899 -3.217 -19.460 1.00 83.19 189 PHE A O 1
ATOM 1550 N N . PRO A 1 190 ? 21.158 -3.899 -17.329 1.00 83.06 190 PRO A N 1
ATOM 1551 C CA . PRO A 1 190 ? 20.922 -2.581 -16.738 1.00 83.06 190 PRO A CA 1
ATOM 1552 C C . PRO A 1 190 ? 21.845 -1.471 -17.255 1.00 83.06 190 PRO A C 1
ATOM 1554 O O . PRO A 1 190 ? 21.467 -0.305 -17.191 1.00 83.06 190 PRO A O 1
ATOM 1557 N N . CYS A 1 191 ? 23.031 -1.807 -17.775 1.00 81.88 191 CYS A N 1
ATOM 1558 C CA . CYS A 1 191 ? 23.953 -0.844 -18.381 1.00 81.88 191 CYS A CA 1
ATOM 1559 C C . CYS A 1 191 ? 23.355 -0.129 -19.602 1.00 81.88 191 CYS A C 1
ATOM 1561 O O . CYS A 1 191 ? 23.602 1.057 -19.779 1.00 81.88 191 CYS A O 1
ATOM 1563 N N . LEU A 1 192 ? 22.492 -0.789 -20.380 1.00 80.56 192 LEU A N 1
ATOM 1564 C CA . LEU A 1 192 ? 21.868 -0.182 -21.562 1.00 80.56 192 LEU A CA 1
ATOM 1565 C C . LEU A 1 192 ? 20.926 0.976 -21.205 1.00 80.56 192 LEU A C 1
ATOM 1567 O O . LEU A 1 192 ? 20.717 1.882 -22.009 1.00 80.56 192 LEU A O 1
ATOM 1571 N N . LEU A 1 193 ? 20.374 0.974 -19.988 1.00 80.56 193 LEU A N 1
ATOM 1572 C CA . LEU A 1 193 ? 19.559 2.082 -19.484 1.00 80.56 193 LEU A CA 1
ATOM 1573 C C . LEU A 1 193 ? 20.398 3.336 -19.222 1.00 80.56 193 LEU A C 1
ATOM 1575 O O . LEU A 1 193 ? 19.880 4.445 -19.333 1.00 80.56 193 LEU A O 1
ATOM 1579 N N . LYS A 1 194 ? 21.682 3.161 -18.894 1.00 79.31 194 LYS A N 1
ATOM 1580 C CA . LYS A 1 194 ? 22.620 4.263 -18.678 1.00 79.31 194 LYS A CA 1
ATOM 1581 C C . LYS A 1 194 ? 22.971 4.962 -19.990 1.00 79.31 194 LYS A C 1
ATOM 1583 O O . LYS A 1 194 ? 23.055 6.183 -20.023 1.00 79.31 194 LYS A O 1
ATOM 1588 N N . ASP A 1 195 ? 23.140 4.184 -21.055 1.00 72.38 195 ASP A N 1
ATOM 1589 C CA . ASP A 1 195 ? 23.647 4.678 -22.339 1.00 72.38 195 ASP A CA 1
ATOM 1590 C C . ASP A 1 195 ? 22.551 5.283 -23.233 1.00 72.38 195 ASP A C 1
ATOM 1592 O O . ASP A 1 195 ? 22.837 6.120 -24.090 1.00 72.38 195 ASP A O 1
ATOM 1596 N N . HIS A 1 196 ? 21.291 4.876 -23.042 1.00 66.94 196 HIS A N 1
ATOM 1597 C CA . HIS A 1 196 ? 20.178 5.268 -23.915 1.00 66.94 196 HIS A CA 1
ATOM 1598 C C . HIS A 1 196 ? 19.050 6.033 -23.211 1.00 66.94 196 HIS A C 1
ATOM 1600 O O . HIS A 1 196 ? 18.184 6.589 -23.887 1.00 66.94 196 HIS A O 1
ATOM 1606 N N . GLY A 1 197 ? 19.018 6.046 -21.876 1.00 64.94 197 GLY A N 1
ATOM 1607 C CA . GLY A 1 197 ? 17.896 6.563 -21.100 1.00 64.94 197 GLY A CA 1
ATOM 1608 C C . GLY A 1 197 ? 18.073 7.994 -20.601 1.00 64.94 197 GLY A C 1
ATOM 1609 O O . GLY A 1 197 ? 18.911 8.236 -19.739 1.00 64.94 197 GLY A O 1
ATOM 1610 N N . THR A 1 198 ? 17.221 8.915 -21.057 1.00 68.06 198 THR A N 1
ATOM 1611 C CA . THR A 1 198 ? 17.130 10.289 -20.530 1.00 68.06 198 THR A CA 1
ATOM 1612 C C . THR A 1 198 ? 16.037 10.412 -19.466 1.00 68.06 198 THR A C 1
ATOM 1614 O O . THR A 1 198 ? 14.958 9.834 -19.620 1.00 68.06 198 THR A O 1
ATOM 1617 N N . VAL A 1 199 ? 16.293 11.192 -18.410 1.00 68.75 199 VAL A N 1
ATOM 1618 C CA . VAL A 1 199 ? 15.372 11.372 -17.266 1.00 68.75 199 VAL A CA 1
ATOM 1619 C C . VAL A 1 199 ? 14.550 12.668 -17.359 1.00 68.75 199 VAL A C 1
ATOM 1621 O O . VAL A 1 199 ? 13.575 12.826 -16.634 1.00 68.75 199 VAL A O 1
ATOM 1624 N N . ASP A 1 200 ? 14.876 13.567 -18.293 1.00 65.44 200 ASP A N 1
ATOM 1625 C CA . ASP A 1 200 ? 14.354 14.947 -18.342 1.00 65.44 200 ASP A CA 1
ATOM 1626 C C . ASP A 1 200 ? 12.819 15.071 -18.393 1.00 65.44 200 ASP A C 1
ATOM 1628 O O . ASP A 1 200 ? 12.257 16.057 -17.916 1.00 65.44 200 ASP A O 1
ATOM 1632 N N . ASP A 1 201 ? 12.133 14.072 -18.953 1.00 69.81 201 ASP A N 1
ATOM 1633 C CA . ASP A 1 201 ? 10.673 14.048 -19.089 1.00 69.81 201 ASP A CA 1
ATOM 1634 C C . ASP A 1 201 ? 9.955 13.219 -18.004 1.00 69.81 201 ASP A C 1
ATOM 1636 O O . ASP A 1 201 ? 8.727 13.112 -18.049 1.00 69.81 201 ASP A O 1
ATOM 1640 N N . LEU A 1 202 ? 10.676 12.606 -17.054 1.00 74.94 202 LEU A N 1
ATOM 1641 C CA . LEU A 1 202 ? 10.069 11.752 -16.029 1.00 74.94 202 LEU A CA 1
ATOM 1642 C C . LEU A 1 202 ? 9.441 12.576 -14.888 1.00 74.94 202 LEU A C 1
ATOM 1644 O O . LEU A 1 202 ? 9.960 13.631 -14.509 1.00 74.94 202 LEU A O 1
ATOM 1648 N N . PRO A 1 203 ? 8.350 12.080 -14.271 1.00 72.31 203 PRO A N 1
ATOM 1649 C CA . PRO A 1 203 ? 7.835 12.647 -13.035 1.00 72.31 203 PRO A CA 1
ATOM 1650 C C . PRO A 1 203 ? 8.916 12.590 -11.955 1.00 72.31 203 PRO A C 1
ATOM 1652 O O . PRO A 1 203 ? 9.617 11.585 -11.817 1.00 72.31 203 PRO A O 1
ATOM 1655 N N . LYS A 1 204 ? 9.032 13.651 -11.154 1.00 69.88 204 LYS A N 1
ATOM 1656 C CA . LYS A 1 204 ? 9.937 13.653 -10.002 1.00 69.88 204 LYS A CA 1
ATOM 1657 C C . LYS A 1 204 ? 9.431 12.648 -8.970 1.00 69.88 204 LYS A C 1
ATOM 1659 O O . LYS A 1 204 ? 8.386 12.863 -8.367 1.00 69.88 204 LYS A O 1
ATOM 1664 N N . ILE A 1 205 ? 10.184 11.567 -8.790 1.00 62.03 205 ILE A N 1
ATOM 1665 C CA . ILE A 1 205 ? 9.919 10.528 -7.782 1.00 62.03 205 ILE A CA 1
ATOM 1666 C C . ILE A 1 205 ? 10.301 11.035 -6.377 1.00 62.03 205 ILE A C 1
ATOM 1668 O O . ILE A 1 205 ? 9.733 10.582 -5.390 1.00 62.03 205 ILE A O 1
ATOM 1672 N N . SER A 1 206 ? 11.195 12.031 -6.305 1.00 54.97 206 SER A N 1
ATOM 1673 C CA . SER A 1 206 ? 11.790 12.563 -5.075 1.00 54.97 206 SER A CA 1
ATOM 1674 C C . SER A 1 206 ? 11.872 14.091 -5.121 1.00 54.97 206 SER A C 1
ATOM 1676 O O . SER A 1 206 ? 12.256 14.667 -6.143 1.00 54.97 206 SER A O 1
ATOM 1678 N N . ASN A 1 207 ? 11.510 14.764 -4.024 1.00 47.94 207 ASN A N 1
ATOM 1679 C CA . ASN A 1 207 ? 11.475 16.232 -3.934 1.00 47.94 207 ASN A CA 1
ATOM 1680 C C . ASN A 1 207 ? 12.662 16.847 -3.173 1.00 47.94 207 ASN A C 1
ATOM 1682 O O . ASN A 1 207 ? 12.720 18.072 -3.046 1.00 47.94 207 ASN A O 1
ATOM 1686 N N . SER A 1 208 ? 13.617 16.053 -2.684 1.00 39.78 208 SER A N 1
ATOM 1687 C CA . SER A 1 208 ? 14.828 16.567 -2.041 1.00 39.78 208 SER A CA 1
ATOM 1688 C C . SER A 1 208 ? 16.077 16.346 -2.895 1.00 39.78 208 SER A C 1
ATOM 1690 O O . SER A 1 208 ? 16.210 15.411 -3.679 1.00 39.78 208 SER A O 1
ATOM 1692 N N . SER A 1 209 ? 17.003 17.284 -2.760 1.00 44.41 209 SER A N 1
ATOM 1693 C CA . SER A 1 209 ? 18.310 17.331 -3.400 1.00 44.41 209 SER A CA 1
ATOM 1694 C C . SER A 1 209 ? 19.232 16.186 -2.937 1.00 44.41 209 SER A C 1
ATOM 1696 O O . SER A 1 209 ? 20.016 16.407 -2.018 1.00 44.41 209 SER A O 1
ATOM 1698 N N . SER A 1 210 ? 19.115 14.988 -3.538 1.00 43.16 210 SER A N 1
ATOM 1699 C CA . SER A 1 210 ? 20.147 13.932 -3.765 1.00 43.16 210 SER A CA 1
ATOM 1700 C C . SER A 1 210 ? 19.491 12.536 -3.924 1.00 43.16 210 SER A C 1
ATOM 1702 O O . SER A 1 210 ? 18.487 12.299 -3.256 1.00 43.16 210 SER A O 1
ATOM 1704 N N . PRO A 1 211 ? 20.039 11.573 -4.706 1.00 50.69 211 PRO A N 1
ATOM 1705 C CA . PRO A 1 211 ? 21.220 11.630 -5.560 1.00 50.69 211 PRO A CA 1
ATOM 1706 C C . PRO A 1 211 ? 20.842 12.116 -6.959 1.00 50.69 211 PRO A C 1
ATOM 1708 O O . PRO A 1 211 ? 19.680 12.094 -7.349 1.00 50.69 211 PRO A O 1
ATOM 1711 N N . ASN A 1 212 ? 21.833 12.588 -7.702 1.00 54.88 212 ASN A N 1
ATOM 1712 C CA . ASN A 1 212 ? 21.713 12.903 -9.119 1.00 54.88 212 ASN A CA 1
ATOM 1713 C C . ASN A 1 212 ? 21.123 11.691 -9.869 1.00 54.88 212 ASN A C 1
ATOM 1715 O O . ASN A 1 212 ? 21.824 10.714 -10.124 1.00 54.88 212 ASN A O 1
ATOM 1719 N N . VAL A 1 213 ? 19.819 11.716 -10.153 1.00 64.88 213 VAL A N 1
ATOM 1720 C CA . VAL A 1 213 ? 19.173 10.739 -11.031 1.00 64.88 213 VAL A CA 1
ATOM 1721 C C . VAL A 1 213 ? 19.470 11.195 -12.452 1.00 64.88 213 VAL A C 1
ATOM 1723 O O . VAL A 1 213 ? 18.664 11.873 -13.085 1.00 64.88 213 VAL A O 1
ATOM 1726 N N . ASP A 1 214 ? 20.676 10.886 -12.916 1.00 68.81 214 ASP A N 1
ATOM 1727 C CA . ASP A 1 214 ? 21.192 11.416 -14.178 1.00 68.81 214 ASP A CA 1
ATOM 1728 C C . ASP A 1 214 ? 20.734 10.560 -15.370 1.00 68.81 214 ASP A C 1
ATOM 1730 O O . ASP A 1 214 ? 20.727 11.017 -16.512 1.00 68.81 214 ASP A O 1
ATOM 1734 N N . ASN A 1 215 ? 20.347 9.304 -15.125 1.00 77.00 215 ASN A N 1
ATOM 1735 C CA . ASN A 1 215 ? 19.973 8.346 -16.166 1.00 77.00 215 ASN A CA 1
ATOM 1736 C C . ASN A 1 215 ? 18.892 7.346 -15.692 1.00 77.00 215 ASN A C 1
ATOM 1738 O O . ASN A 1 215 ? 18.589 7.219 -14.503 1.00 77.00 215 ASN A O 1
ATOM 1742 N N . LEU A 1 216 ? 18.306 6.589 -16.631 1.00 82.44 216 LEU A N 1
ATOM 1743 C CA . LEU A 1 216 ? 17.270 5.589 -16.314 1.00 82.44 216 LEU A CA 1
ATOM 1744 C C . LEU A 1 216 ? 17.787 4.399 -15.489 1.00 82.44 216 LEU A C 1
ATOM 1746 O O . LEU A 1 216 ? 16.985 3.703 -14.865 1.00 82.44 216 LEU A O 1
ATOM 1750 N N . HIS A 1 217 ? 19.098 4.146 -15.467 1.00 85.75 217 HIS A N 1
ATOM 1751 C CA . HIS A 1 217 ? 19.682 3.110 -14.616 1.00 85.75 217 HIS A CA 1
ATOM 1752 C C . HIS A 1 217 ? 19.613 3.491 -13.127 1.00 85.75 217 HIS A C 1
ATOM 1754 O O . HIS A 1 217 ? 19.340 2.632 -12.284 1.00 85.75 217 HIS A O 1
ATOM 1760 N N . ASP A 1 218 ? 19.778 4.774 -12.805 1.00 82.94 218 ASP A N 1
ATOM 1761 C CA . ASP A 1 218 ? 19.632 5.280 -11.437 1.00 82.94 218 ASP A CA 1
ATOM 1762 C C . ASP A 1 218 ? 18.177 5.142 -10.966 1.00 82.94 218 ASP A C 1
ATOM 1764 O O . ASP A 1 218 ? 17.922 4.635 -9.872 1.00 82.94 218 ASP A O 1
ATOM 1768 N N . VAL A 1 219 ? 17.212 5.469 -11.840 1.00 85.19 219 VAL A N 1
ATOM 1769 C CA . VAL A 1 219 ? 15.775 5.249 -11.585 1.00 85.19 219 VAL A CA 1
ATOM 1770 C C . VAL A 1 219 ? 15.480 3.765 -11.366 1.00 85.19 219 VAL A C 1
ATOM 1772 O O . VAL A 1 219 ? 14.825 3.400 -10.394 1.00 85.19 219 VAL A O 1
ATOM 1775 N N . PHE A 1 220 ? 15.990 2.888 -12.234 1.00 87.12 220 PHE A N 1
ATOM 1776 C CA . PHE A 1 220 ? 15.835 1.439 -12.095 1.00 87.12 220 PHE A CA 1
ATOM 1777 C C . PHE A 1 220 ? 16.353 0.939 -10.739 1.00 87.12 220 PHE A C 1
ATOM 1779 O O . PHE A 1 220 ? 15.682 0.158 -10.065 1.00 87.12 220 PHE A O 1
ATOM 1786 N N . THR A 1 221 ? 17.522 1.418 -10.311 1.00 86.75 221 THR A N 1
ATOM 1787 C CA . THR A 1 221 ? 18.116 1.044 -9.022 1.00 86.75 221 THR A CA 1
ATOM 1788 C C . THR A 1 221 ? 17.285 1.557 -7.846 1.00 86.75 221 THR A C 1
ATOM 1790 O O . THR A 1 221 ? 17.027 0.793 -6.915 1.00 86.75 221 THR A O 1
ATOM 1793 N N . LEU A 1 222 ? 16.796 2.801 -7.908 1.00 84.81 222 LEU A N 1
ATOM 1794 C CA . LEU A 1 222 ? 15.914 3.379 -6.890 1.00 84.81 222 LEU A CA 1
ATOM 1795 C C . LEU A 1 222 ? 14.632 2.553 -6.721 1.00 84.81 222 LEU A C 1
ATOM 1797 O O . LEU A 1 222 ? 14.262 2.205 -5.602 1.00 84.81 222 LEU A O 1
ATOM 1801 N N . LEU A 1 223 ? 13.987 2.171 -7.826 1.00 87.94 223 LEU A N 1
ATOM 1802 C CA . LEU A 1 223 ? 12.761 1.373 -7.787 1.00 87.94 223 LEU A CA 1
ATOM 1803 C C . LEU A 1 223 ? 12.973 -0.014 -7.171 1.00 87.94 223 LEU A C 1
ATOM 1805 O O . LEU A 1 223 ? 12.110 -0.499 -6.437 1.00 87.94 223 LEU A O 1
ATOM 1809 N N . LYS A 1 224 ? 14.132 -0.638 -7.411 1.00 87.25 224 LYS A N 1
ATOM 1810 C CA . LYS A 1 224 ? 14.502 -1.908 -6.768 1.00 87.25 224 LYS A CA 1
ATOM 1811 C C . LYS A 1 224 ? 14.700 -1.761 -5.265 1.00 87.25 224 LYS A C 1
ATOM 1813 O O . LYS A 1 224 ? 14.231 -2.600 -4.499 1.00 87.25 224 LYS A O 1
ATOM 1818 N N . LEU A 1 225 ? 15.398 -0.707 -4.841 1.00 84.88 225 LEU A N 1
ATOM 1819 C CA . LEU A 1 225 ? 15.602 -0.423 -3.421 1.00 84.88 225 LEU A CA 1
ATOM 1820 C C . LEU A 1 225 ? 14.264 -0.191 -2.717 1.00 84.88 225 LEU A C 1
ATOM 1822 O O . LEU A 1 225 ? 14.016 -0.776 -1.666 1.00 84.88 225 LEU A O 1
ATOM 1826 N N . LEU A 1 226 ? 13.374 0.571 -3.348 1.00 84.00 226 LEU A N 1
ATOM 1827 C CA . LEU A 1 226 ? 12.042 0.841 -2.831 1.00 84.00 226 LEU A CA 1
ATOM 1828 C C . LEU A 1 226 ? 11.172 -0.425 -2.740 1.00 84.00 226 LEU A C 1
ATOM 1830 O O . LEU A 1 226 ? 10.498 -0.647 -1.737 1.00 84.00 226 LEU A O 1
ATOM 1834 N N . LYS A 1 227 ? 11.204 -1.299 -3.754 1.00 86.88 227 LYS A N 1
ATOM 1835 C CA . LYS A 1 227 ? 10.544 -2.614 -3.684 1.00 86.88 227 LYS A CA 1
ATOM 1836 C C . LYS A 1 227 ? 11.056 -3.418 -2.489 1.00 86.88 227 LYS A C 1
ATOM 1838 O O . LYS A 1 227 ? 10.255 -3.962 -1.731 1.00 86.88 227 LYS A O 1
ATOM 1843 N N . ASN A 1 228 ? 12.375 -3.481 -2.308 1.00 83.25 228 ASN A N 1
ATOM 1844 C CA . ASN A 1 228 ? 12.975 -4.205 -1.192 1.00 83.25 228 ASN A CA 1
ATOM 1845 C C . ASN A 1 228 ? 12.563 -3.622 0.158 1.00 83.25 228 ASN A C 1
ATOM 1847 O O . ASN A 1 228 ? 12.371 -4.387 1.094 1.00 83.25 228 ASN A O 1
ATOM 1851 N N . GLU A 1 229 ? 12.391 -2.307 0.266 1.00 80.12 229 GLU A N 1
ATOM 1852 C CA . GLU A 1 229 ? 11.905 -1.654 1.481 1.00 80.12 229 GLU A CA 1
ATOM 1853 C C . GLU A 1 229 ? 10.431 -1.935 1.762 1.00 80.12 229 GLU A C 1
ATOM 1855 O O . GLU A 1 229 ? 10.068 -2.101 2.914 1.00 80.12 229 GLU A O 1
ATOM 1860 N N . ILE A 1 230 ? 9.574 -2.020 0.743 1.00 83.12 230 ILE A N 1
ATOM 1861 C CA . ILE A 1 230 ? 8.164 -2.391 0.944 1.00 83.12 230 ILE A CA 1
ATOM 1862 C C . ILE A 1 230 ? 8.059 -3.842 1.429 1.00 83.12 230 ILE A C 1
ATOM 1864 O O . ILE A 1 230 ? 7.196 -4.155 2.253 1.00 83.12 230 ILE A O 1
ATOM 1868 N N . LEU A 1 231 ? 8.922 -4.719 0.904 1.00 80.56 231 LEU A N 1
ATOM 1869 C CA . LEU A 1 231 ? 8.999 -6.137 1.267 1.00 80.56 231 LEU A CA 1
ATOM 1870 C C . LEU A 1 231 ? 9.702 -6.370 2.612 1.00 80.56 231 LEU A C 1
ATOM 1872 O O . LEU A 1 231 ? 9.338 -7.288 3.345 1.00 80.56 231 LEU A O 1
ATOM 1876 N N . SER A 1 232 ? 10.690 -5.542 2.941 1.00 72.75 232 SER A N 1
ATOM 1877 C CA . SER A 1 232 ? 11.390 -5.533 4.227 1.00 72.75 232 SER A CA 1
ATOM 1878 C C . SER A 1 232 ? 10.689 -4.569 5.194 1.00 72.75 232 SER A C 1
ATOM 1880 O O . SER A 1 232 ? 9.722 -3.908 4.843 1.00 72.75 232 SER A O 1
ATOM 1882 N N . SER A 1 233 ? 11.113 -4.485 6.454 1.00 64.44 233 SER A N 1
ATOM 1883 C CA . SER A 1 233 ? 10.634 -3.386 7.305 1.00 64.44 233 SER A CA 1
ATOM 1884 C C . SER A 1 233 ? 11.304 -2.081 6.833 1.00 64.44 233 SER A C 1
ATOM 1886 O O . SER A 1 233 ? 12.518 -2.110 6.618 1.00 64.44 233 SER A O 1
ATOM 1888 N N . PRO A 1 234 ? 10.606 -0.925 6.779 1.00 59.03 234 PRO A N 1
ATOM 1889 C CA . PRO A 1 234 ? 11.156 0.375 6.345 1.00 59.03 234 PRO A CA 1
ATOM 1890 C C . PRO A 1 234 ? 12.178 1.003 7.323 1.00 59.03 234 PRO A C 1
ATOM 1892 O O . PRO A 1 234 ? 12.255 2.214 7.490 1.00 59.03 234 PRO A O 1
ATOM 1895 N N . ARG A 1 235 ? 12.945 0.177 8.046 1.00 54.59 235 ARG A N 1
ATOM 1896 C CA . ARG A 1 235 ? 13.986 0.590 9.003 1.00 54.59 235 ARG A CA 1
ATOM 1897 C C . ARG A 1 235 ? 15.403 0.174 8.590 1.00 54.59 235 ARG A C 1
ATOM 1899 O O . ARG A 1 235 ? 16.346 0.657 9.202 1.00 54.59 235 ARG A O 1
ATOM 1906 N N . ASP A 1 236 ? 15.552 -0.673 7.566 1.00 50.47 236 ASP A N 1
ATOM 1907 C CA . ASP A 1 236 ? 16.849 -1.246 7.157 1.00 50.47 236 ASP A CA 1
ATOM 1908 C C . ASP A 1 236 ? 17.410 -0.659 5.842 1.00 50.47 236 ASP A C 1
ATOM 1910 O O . ASP A 1 236 ? 18.411 -1.138 5.307 1.00 50.47 236 ASP A O 1
ATOM 1914 N N . SER A 1 237 ? 16.781 0.374 5.280 1.00 49.03 237 SER A N 1
ATOM 1915 C CA . SER A 1 237 ? 17.096 0.869 3.939 1.00 49.03 237 SER A CA 1
ATOM 1916 C C . SER A 1 237 ? 18.263 1.866 3.923 1.00 49.03 237 SER A C 1
ATOM 1918 O O . SER A 1 237 ? 18.182 2.953 4.484 1.00 49.03 237 SER A O 1
ATOM 1920 N N . GLN A 1 238 ? 19.319 1.534 3.170 1.00 51.88 238 GLN A N 1
ATOM 1921 C CA . GLN A 1 238 ? 20.433 2.416 2.767 1.00 51.88 238 GLN A CA 1
ATOM 1922 C C . GLN A 1 238 ? 20.002 3.522 1.777 1.00 51.88 238 GLN A C 1
ATOM 1924 O O . GLN A 1 238 ? 20.798 3.978 0.955 1.00 51.88 238 GLN A O 1
ATOM 1929 N N . ILE A 1 239 ? 18.725 3.902 1.786 1.00 54.47 239 ILE A N 1
ATOM 1930 C CA . ILE A 1 239 ? 18.157 4.842 0.826 1.00 54.47 239 ILE A CA 1
ATOM 1931 C C . ILE A 1 239 ? 18.287 6.248 1.425 1.00 54.47 239 ILE A C 1
ATOM 1933 O O . ILE A 1 239 ? 18.012 6.413 2.616 1.00 54.47 239 ILE A O 1
ATOM 1937 N N . PRO A 1 240 ? 18.752 7.250 0.655 1.00 54.09 240 PRO A N 1
ATOM 1938 C CA . PRO A 1 240 ? 18.781 8.632 1.116 1.00 54.09 240 PRO A CA 1
ATOM 1939 C C . PRO A 1 240 ? 17.422 9.046 1.690 1.00 54.09 240 PRO A C 1
ATOM 1941 O O . PRO A 1 240 ? 16.388 8.637 1.166 1.00 54.09 240 PRO A O 1
ATOM 1944 N N . GLU A 1 241 ? 17.433 9.855 2.754 1.00 56.22 241 GLU A N 1
ATOM 1945 C CA . GLU A 1 241 ? 16.234 10.435 3.374 1.00 56.22 241 GLU A CA 1
ATOM 1946 C C . GLU A 1 241 ? 15.481 11.323 2.371 1.00 56.22 241 GLU A C 1
ATOM 1948 O O . GLU A 1 241 ? 15.625 12.547 2.327 1.00 56.22 241 GLU A O 1
ATOM 1953 N N . ASP A 1 242 ? 14.680 10.692 1.524 1.00 66.56 242 ASP A N 1
ATOM 1954 C CA . ASP A 1 242 ? 13.764 11.368 0.629 1.00 66.56 242 ASP A CA 1
ATOM 1955 C C . ASP A 1 242 ? 12.364 11.418 1.251 1.00 66.56 242 ASP A C 1
ATOM 1957 O O . ASP A 1 242 ? 11.925 10.554 2.014 1.00 66.56 242 ASP A O 1
ATOM 1961 N N . SER A 1 243 ? 11.664 12.494 0.915 1.00 70.12 243 SER A N 1
ATOM 1962 C CA . SER A 1 243 ? 10.294 12.801 1.305 1.00 70.12 243 SER A CA 1
ATOM 1963 C C . SER A 1 243 ? 9.325 11.624 1.141 1.00 70.12 243 SER A C 1
ATOM 1965 O O . SER A 1 243 ? 8.439 11.453 1.980 1.00 70.12 243 SER A O 1
ATOM 1967 N N . PHE A 1 244 ? 9.507 10.787 0.114 1.00 73.62 244 PHE A N 1
ATOM 1968 C CA . PHE A 1 244 ? 8.680 9.603 -0.102 1.00 73.62 244 PHE A CA 1
ATOM 1969 C C . PHE A 1 244 ? 8.970 8.473 0.898 1.00 73.62 244 PHE A C 1
ATOM 1971 O O . PHE A 1 244 ? 8.037 7.873 1.431 1.00 73.62 244 PHE A O 1
ATOM 1978 N N . HIS A 1 245 ? 10.241 8.235 1.233 1.00 75.69 245 HIS A N 1
ATOM 1979 C CA . HIS A 1 245 ? 10.638 7.253 2.250 1.00 75.69 245 HIS A CA 1
ATOM 1980 C C . HIS A 1 245 ? 10.112 7.630 3.631 1.00 75.69 245 HIS A C 1
ATOM 1982 O O . HIS A 1 245 ? 9.519 6.806 4.328 1.00 75.69 245 HIS A O 1
ATOM 1988 N N . ILE A 1 246 ? 10.257 8.905 4.000 1.00 78.50 246 ILE A N 1
ATOM 1989 C CA . ILE A 1 246 ? 9.709 9.433 5.253 1.00 78.50 246 ILE A CA 1
ATOM 1990 C C . ILE A 1 246 ? 8.190 9.225 5.281 1.00 78.50 246 ILE A C 1
ATOM 1992 O O . ILE A 1 246 ? 7.648 8.757 6.278 1.00 78.50 246 ILE A O 1
ATOM 1996 N N . MET A 1 247 ? 7.502 9.494 4.167 1.00 82.19 247 MET A N 1
ATOM 1997 C CA . MET A 1 247 ? 6.057 9.298 4.057 1.00 82.19 247 MET A CA 1
ATOM 1998 C C . MET A 1 247 ? 5.638 7.828 4.232 1.00 82.19 247 MET A C 1
ATOM 2000 O O . MET A 1 247 ? 4.695 7.553 4.975 1.00 82.19 247 MET A O 1
ATOM 2004 N N . LEU A 1 248 ? 6.314 6.881 3.575 1.00 82.56 248 LEU A N 1
ATOM 2005 C CA . LEU A 1 248 ? 6.010 5.451 3.710 1.00 82.56 248 LEU A CA 1
ATOM 2006 C C . LEU A 1 248 ? 6.302 4.937 5.123 1.00 82.56 248 LEU A C 1
ATOM 2008 O O . LEU A 1 248 ? 5.489 4.206 5.690 1.00 82.56 248 LEU A O 1
ATOM 2012 N N . SER A 1 249 ? 7.422 5.357 5.712 1.00 83.81 249 SER A N 1
ATOM 2013 C CA . SER A 1 249 ? 7.797 4.994 7.080 1.00 83.81 249 SER A CA 1
ATO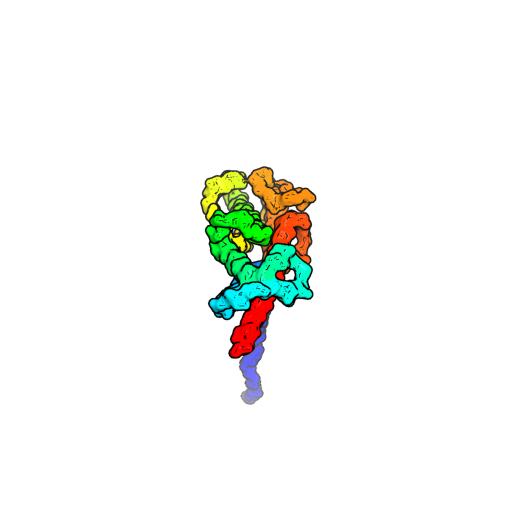M 2014 C C . SER A 1 249 ? 6.798 5.542 8.104 1.00 83.81 249 SER A C 1
ATOM 2016 O O . SER A 1 249 ? 6.339 4.798 8.974 1.00 83.81 249 SER A O 1
ATOM 2018 N N . ASP A 1 250 ? 6.365 6.798 7.949 1.00 84.62 250 ASP A N 1
ATOM 2019 C CA . ASP A 1 250 ? 5.305 7.415 8.754 1.00 84.62 250 ASP A CA 1
ATOM 2020 C C . ASP A 1 250 ? 4.007 6.602 8.695 1.00 84.62 250 ASP A C 1
ATOM 2022 O O . ASP A 1 250 ? 3.410 6.300 9.731 1.00 84.62 250 ASP A O 1
ATOM 2026 N N . LEU A 1 251 ? 3.566 6.228 7.487 1.00 87.38 251 LEU A N 1
ATOM 2027 C CA . LEU A 1 251 ? 2.357 5.425 7.308 1.00 87.38 251 LEU A CA 1
ATOM 2028 C C . LEU A 1 251 ? 2.489 4.043 7.949 1.00 87.38 251 LEU A C 1
ATOM 2030 O O . LEU A 1 251 ? 1.561 3.581 8.613 1.00 87.38 251 LEU A O 1
ATOM 2034 N N . TYR A 1 252 ? 3.641 3.398 7.775 1.00 88.31 252 TYR A N 1
ATOM 2035 C CA . TYR A 1 252 ? 3.940 2.108 8.382 1.00 88.31 252 TYR A CA 1
ATOM 2036 C C . TYR A 1 252 ? 3.865 2.182 9.915 1.00 88.31 252 TYR A C 1
ATOM 2038 O O . TYR A 1 252 ? 3.172 1.374 10.539 1.00 88.31 252 TYR A O 1
ATOM 2046 N N . GLN A 1 253 ? 4.524 3.167 10.540 1.00 86.75 253 GLN A N 1
ATOM 2047 C CA . GLN A 1 253 ? 4.495 3.327 11.999 1.00 86.75 253 GLN A CA 1
ATOM 2048 C C . GLN A 1 253 ? 3.090 3.666 12.504 1.00 86.75 253 GLN A C 1
ATOM 2050 O O . GLN A 1 253 ? 2.631 3.076 13.484 1.00 86.75 253 GLN A O 1
ATOM 2055 N N . ALA A 1 254 ? 2.380 4.566 11.824 1.00 87.44 254 ALA A N 1
ATOM 2056 C CA . ALA A 1 254 ? 1.021 4.935 12.195 1.00 87.44 254 ALA A CA 1
ATOM 2057 C C . ALA A 1 254 ? 0.065 3.735 12.133 1.00 87.44 254 ALA A C 1
ATOM 2059 O O . ALA A 1 254 ? -0.703 3.524 13.068 1.00 87.44 254 ALA A O 1
ATOM 2060 N N . LEU A 1 255 ? 0.150 2.888 11.101 1.00 89.25 255 LEU A N 1
ATOM 2061 C CA . LEU A 1 255 ? -0.689 1.690 11.001 1.00 89.25 255 LEU A CA 1
ATOM 2062 C C . LEU A 1 255 ? -0.375 0.652 12.082 1.00 89.25 255 LEU A C 1
ATOM 2064 O O . LEU A 1 255 ? -1.302 0.019 12.592 1.00 89.25 255 LEU A O 1
ATOM 2068 N N . LEU A 1 256 ? 0.885 0.508 12.504 1.00 88.31 256 LEU A N 1
ATOM 2069 C CA . LEU A 1 256 ? 1.231 -0.322 13.665 1.00 88.31 256 LEU A CA 1
ATOM 2070 C C . LEU A 1 256 ? 0.587 0.205 14.954 1.00 88.31 256 LEU A C 1
ATOM 2072 O O . LEU A 1 256 ? -0.005 -0.565 15.717 1.00 88.31 256 LEU A O 1
ATOM 2076 N N . VAL A 1 257 ? 0.666 1.519 15.183 1.00 87.75 257 VAL A N 1
ATOM 2077 C CA . VAL A 1 257 ? 0.042 2.171 16.343 1.00 87.75 257 VAL A CA 1
ATOM 2078 C C . VAL A 1 257 ? -1.473 1.996 16.296 1.00 87.75 257 VAL A C 1
ATOM 2080 O O . VAL A 1 257 ? -2.070 1.538 17.270 1.00 87.75 257 VAL A O 1
ATOM 2083 N N . TYR A 1 258 ? -2.098 2.273 15.153 1.00 90.00 258 TYR A N 1
ATOM 2084 C CA . TYR A 1 258 ? -3.544 2.168 14.973 1.00 90.00 258 TYR A CA 1
ATOM 2085 C C . TYR A 1 258 ? -4.030 0.727 15.143 1.00 90.00 258 TYR A C 1
ATOM 2087 O O . TYR A 1 258 ? -5.067 0.508 15.766 1.00 90.00 258 TYR A O 1
ATOM 2095 N N . THR A 1 259 ? -3.262 -0.264 14.683 1.00 90.62 259 THR A N 1
ATOM 2096 C CA . THR A 1 259 ? -3.548 -1.689 14.913 1.00 90.62 259 THR A CA 1
ATOM 2097 C C . THR A 1 259 ? -3.569 -2.012 16.410 1.00 90.62 259 THR A C 1
ATOM 2099 O O . THR A 1 259 ? -4.515 -2.625 16.906 1.00 90.62 259 THR A O 1
ATOM 2102 N N . SER A 1 260 ? -2.561 -1.551 17.157 1.00 89.75 260 SER A N 1
ATOM 2103 C CA . SER A 1 260 ? -2.487 -1.738 18.611 1.00 89.75 260 SER A CA 1
ATOM 2104 C C . SER A 1 260 ? -3.662 -1.070 19.337 1.00 89.75 260 SER A C 1
ATOM 2106 O O . SER A 1 260 ? -4.348 -1.713 20.136 1.00 89.75 260 SER A O 1
ATOM 2108 N N . LEU A 1 261 ? -3.954 0.193 19.009 1.00 88.38 261 LEU A N 1
ATOM 2109 C CA . LEU A 1 261 ? -5.057 0.953 19.603 1.00 88.38 261 LEU A CA 1
ATOM 2110 C C . LEU A 1 261 ? -6.421 0.318 19.304 1.00 88.38 261 LEU A C 1
ATOM 2112 O O . LEU A 1 261 ? -7.235 0.166 20.211 1.00 88.38 261 LEU A O 1
ATOM 2116 N N . THR A 1 262 ? -6.645 -0.126 18.067 1.00 90.06 262 THR A N 1
ATOM 2117 C CA . THR A 1 262 ? -7.868 -0.829 17.645 1.00 90.06 262 THR A CA 1
ATOM 2118 C C . THR A 1 262 ? -8.055 -2.132 18.427 1.00 90.06 262 THR A C 1
ATOM 2120 O O . THR A 1 262 ? -9.145 -2.413 18.933 1.00 90.06 262 THR A O 1
ATOM 2123 N N . SER A 1 263 ? -6.983 -2.913 18.604 1.00 90.50 263 SER A N 1
ATOM 2124 C CA . SER A 1 263 ? -7.031 -4.135 19.413 1.00 90.50 263 SER A CA 1
ATOM 2125 C C . SER A 1 263 ? -7.363 -3.837 20.879 1.00 90.50 263 SER A C 1
ATOM 2127 O O . SER A 1 263 ? -8.178 -4.531 21.490 1.00 90.50 263 SER A O 1
ATOM 2129 N N . ASN A 1 264 ? -6.769 -2.785 21.447 1.00 89.56 264 ASN A N 1
ATOM 2130 C CA . ASN A 1 264 ? -7.020 -2.385 22.830 1.00 89.56 264 ASN A CA 1
ATOM 2131 C C . ASN A 1 264 ? -8.449 -1.868 23.029 1.00 89.56 264 ASN A C 1
ATOM 2133 O O . ASN A 1 264 ? -9.096 -2.271 23.994 1.00 89.56 264 ASN A O 1
ATOM 2137 N N . LEU A 1 265 ? -8.977 -1.069 22.095 1.00 89.06 265 LEU A N 1
ATOM 2138 C CA . LEU A 1 265 ? -10.376 -0.634 22.100 1.00 89.06 265 LEU A CA 1
ATOM 2139 C C . LEU A 1 265 ? -11.325 -1.837 22.086 1.00 89.06 265 LEU A C 1
ATOM 2141 O O . LEU A 1 265 ? -12.251 -1.918 22.890 1.00 89.06 265 LEU A O 1
ATOM 2145 N N . THR A 1 266 ? -11.057 -2.806 21.211 1.00 89.56 266 THR A N 1
ATOM 2146 C CA . THR A 1 266 ? -11.859 -4.031 21.087 1.00 89.56 266 THR A CA 1
ATOM 2147 C C . THR A 1 266 ? -11.855 -4.833 22.391 1.00 89.56 266 THR A C 1
ATOM 2149 O O . THR A 1 266 ? -12.902 -5.293 22.847 1.00 89.56 266 THR A O 1
ATOM 2152 N N . LYS A 1 267 ? -10.693 -4.965 23.045 1.00 88.56 26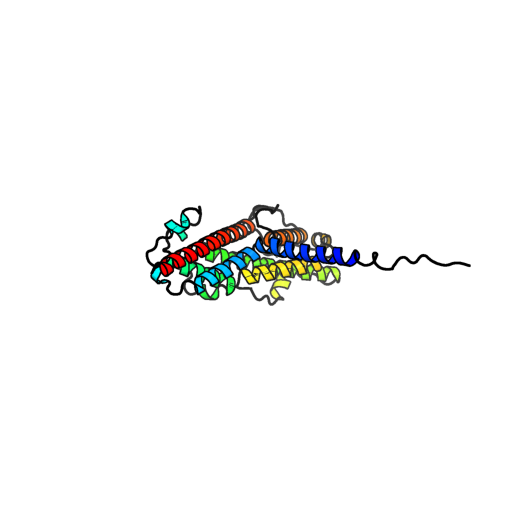7 LYS A N 1
ATOM 2153 C CA . LYS A 1 267 ? -10.576 -5.616 24.362 1.00 88.56 267 LYS A CA 1
ATOM 2154 C C . LYS A 1 267 ? -11.328 -4.853 25.451 1.00 88.56 267 LYS A C 1
ATOM 2156 O O . LYS A 1 267 ? -12.038 -5.479 26.234 1.00 88.56 267 LYS A O 1
ATOM 2161 N N . ARG A 1 268 ? -11.203 -3.524 25.484 1.00 84.81 268 ARG A N 1
ATOM 2162 C CA . ARG A 1 268 ? -11.899 -2.661 26.448 1.00 84.81 268 ARG A CA 1
ATOM 2163 C C . ARG A 1 268 ? -13.413 -2.790 26.304 1.00 84.81 268 ARG A C 1
ATOM 2165 O O . ARG A 1 268 ? -14.100 -2.978 27.302 1.00 84.81 268 ARG A O 1
ATOM 2172 N N . TYR A 1 269 ? -13.922 -2.781 25.073 1.00 86.56 269 TYR A N 1
ATOM 2173 C CA . TYR A 1 269 ? -15.342 -2.993 24.801 1.00 86.56 269 TYR A CA 1
ATOM 2174 C C . TYR A 1 269 ? -15.819 -4.375 25.264 1.00 86.56 269 TYR A C 1
ATOM 2176 O O . TYR A 1 269 ? -16.861 -4.477 25.906 1.00 86.56 269 TYR A O 1
ATOM 2184 N N . LYS A 1 270 ? -15.045 -5.440 25.001 1.00 86.31 270 LYS A N 1
ATOM 2185 C CA . LYS A 1 270 ? -15.365 -6.793 25.493 1.00 86.31 270 LYS A CA 1
ATOM 2186 C C . LYS A 1 270 ? -15.475 -6.822 27.022 1.00 86.31 270 LYS A C 1
ATOM 2188 O O . LYS A 1 270 ? -16.409 -7.428 27.529 1.00 86.31 270 LYS A O 1
ATOM 2193 N N . GLN A 1 271 ? -14.581 -6.141 27.740 1.00 84.00 271 GLN A N 1
ATOM 2194 C CA . GLN A 1 271 ? -14.654 -6.025 29.203 1.00 84.00 271 GLN A CA 1
ATOM 2195 C C . GLN A 1 271 ? -15.916 -5.282 29.660 1.00 84.00 271 GLN A C 1
ATOM 2197 O O . GLN A 1 271 ? -16.626 -5.778 30.524 1.00 84.00 271 GLN A O 1
ATOM 2202 N N . GLU A 1 272 ? -16.239 -4.142 29.048 1.00 76.69 272 GLU A N 1
ATOM 2203 C CA . GLU A 1 272 ? -17.442 -3.365 29.390 1.00 76.69 272 GLU A CA 1
ATOM 2204 C C . GLU A 1 272 ? -18.746 -4.140 29.148 1.00 76.69 272 GLU A C 1
ATOM 2206 O O . GLU A 1 272 ? -19.684 -4.045 29.933 1.00 76.69 272 GLU A O 1
ATOM 2211 N N . VAL A 1 273 ? -18.819 -4.929 28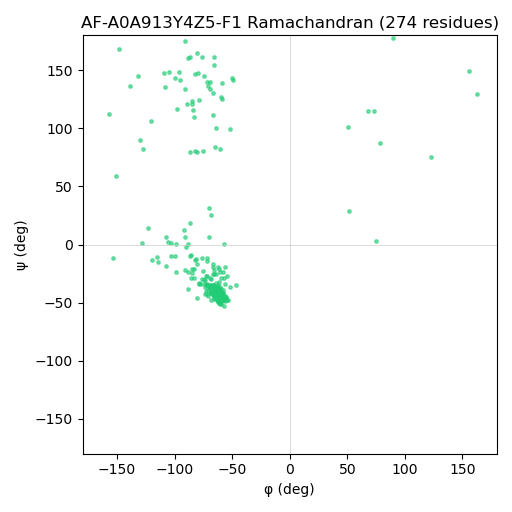.072 1.00 75.44 273 VAL A N 1
ATOM 2212 C CA . VAL A 1 273 ? -20.035 -5.681 27.719 1.00 75.44 273 VAL A CA 1
ATOM 2213 C C . VAL A 1 273 ? -20.149 -7.012 28.473 1.00 75.44 273 VAL A C 1
ATOM 2215 O O . VAL A 1 273 ? -21.263 -7.459 28.726 1.00 75.44 273 VAL A O 1
ATOM 2218 N N . GLN A 1 274 ? -19.034 -7.647 28.853 1.00 61.88 274 GLN A N 1
ATOM 2219 C CA . GLN A 1 274 ? -19.035 -8.893 29.639 1.00 61.88 274 GLN A CA 1
ATOM 2220 C C . GLN A 1 274 ? -19.202 -8.672 31.151 1.00 61.88 274 GLN A C 1
ATOM 2222 O O . GLN A 1 274 ? -19.461 -9.632 31.871 1.00 61.88 274 GLN A O 1
ATOM 2227 N N . CYS A 1 275 ? -19.057 -7.440 31.645 1.00 51.53 275 CYS A N 1
ATOM 2228 C CA . CYS A 1 275 ? -19.274 -7.085 33.052 1.00 51.53 275 CYS A CA 1
ATOM 2229 C C . CYS A 1 275 ? -20.741 -6.745 33.400 1.00 51.53 275 CYS A C 1
ATOM 2231 O O . CYS A 1 275 ? -20.978 -6.128 34.440 1.00 51.53 275 CYS A O 1
ATOM 2233 N N . VAL A 1 276 ? -21.712 -7.143 32.566 1.00 44.84 276 VAL A N 1
ATOM 2234 C CA . VAL A 1 276 ? -23.161 -6.974 32.805 1.00 44.84 276 VAL A CA 1
ATOM 2235 C C . VAL A 1 276 ? -23.823 -8.308 33.120 1.00 44.84 276 VAL A C 1
ATOM 2237 O O . VAL A 1 276 ? -23.575 -9.275 32.367 1.00 44.84 276 VAL A O 1
#

InterPro domains:
  IPR009786 Spot 14 family [PF07084] (34-105)
  IPR009786 Spot 14 family [PTHR14315] (18-115)
  IPR053719 Lipogenesis and Microtubule Stabilization Superfamily [G3DSA:6.10.140.1610] (26-176)

Solvent-accessible surface area (backbone atoms only — not comparable to full-atom values): 15807 Å² total; per-residue (Å²): 134,85,86,88,85,89,79,83,90,89,74,91,79,60,69,74,60,56,57,54,57,53,51,55,52,49,50,54,52,49,53,52,54,41,38,58,52,5,50,63,29,44,50,51,53,28,48,53,40,50,49,53,31,58,72,65,53,81,61,56,74,80,32,57,88,39,66,36,64,81,77,45,77,82,56,95,75,59,78,75,56,76,77,30,33,43,35,55,45,52,53,47,52,52,51,51,44,43,36,38,73,73,10,62,79,84,49,72,88,49,70,91,71,60,49,74,64,59,52,47,52,54,51,50,23,54,52,39,46,52,51,29,52,51,27,48,48,51,22,53,43,36,44,23,56,76,68,75,43,83,74,72,54,59,63,60,47,58,76,69,50,90,75,79,81,55,61,14,42,59,57,26,52,56,49,28,50,50,28,44,52,51,21,58,69,40,44,82,56,58,66,58,31,53,79,71,30,78,42,89,71,56,82,80,84,57,88,53,102,65,77,87,64,74,22,40,34,50,50,53,52,50,53,51,54,51,46,50,31,43,49,34,51,75,80,76,66,94,61,74,95,28,64,56,57,55,50,53,39,50,50,48,53,49,41,54,52,50,34,52,49,42,49,49,51,42,52,52,50,51,51,66,64,67,73,110

Radius of gyration: 25.54 Å; Cα contacts (8 Å, |Δi|>4): 255; chains: 1; bounding box: 53×95×65 Å